Protein AF-A0A3M6JV44-F1 (afdb_monomer)

Sequence (351 aa):
ECLGTASCITGTVTSVIDGDALEVDGQVVRFALVDTPKMKYDGGQALSFLEQICPVGSPVLIDQDDDQLEDAYGRVLGLIYCNDLNLNKELLDSGVGDLYSAFCDQSEFSTQPWAQKHGCDTSENETSVVNDIGYSMSSDELEQQMTLDPNLVVIDMRDSTSYMNGHITSSSVDVMEGTTLEKRIKTMFGKIPDVAESMHVVLVGDSQSNALDSAQIMNDAGITTSYLTGGIDSWDDELSTKMTPTIIDSEALYQQLQNQDDIYLLDVREPSELEVTMISGSTNIPLSDIFVEGNLSEIPTDKPVVIICASGNRATIATYELAQHDIDFQVLDGGIKAWDKYLEENNFPKY

Foldseek 3Di:
DADDDDDWDKFFFQDDDWLFWTQGPNAIEGEPQKDADGPVPQRVVSRVVCCVQRNGGWIKIWRFFPQDQADPVRGTYTFIATPNDGSRLVCPVVVRIAGNQVCLVRGPCLPPPSNVVRPSDDDDDDDDPPPPVPFEDELVRVVVCLVVPPQEFEEEQEDQVVQQAFADALHAYDNCDDPLVVVLLCCCCVQPVVSQLRHEYEYAYCAQVSCVVSQVVSVVSNGNHHYYHGGPVRNPDGTDHHPDGQADELVRVVVCVVVVPPEAEEEQDDPVVVVVADQPRYDYDHLNRLPPPPSCVPPDQPHEYEYAYQAQSSSSVSRRSCSSVNRHYYYYHGGVVSNVVVCVVVVHDRD

Nearest PDB structures (foldseek):
  6mxv-assembly1_A  TM=4.326E-01  e=1.978E-13  Francisella tularensis subsp. tularensis SCHU S4
  3dmu-assembly1_A  TM=8.399E-01  e=1.978E-07  Staphylococcus aureus
  1yt8-assembly1_A  TM=4.204E-01  e=2.190E-11  Pseudomonas aeruginosa
  3tp9-assembly1_B  TM=4.665E-01  e=4.561E-11  Alicyclobacillus acidocaldarius subsp. acidocaldarius DSM 446
  2jts-assembly1_A  TM=8.209E-01  e=7.141E-04  unclassified

Secondary structure (DSSP, 8-state):
---SSS-EEEEEEEEE-SSSEEEETTEEEEETTEE---TTTTTHHHHHHHHHHS-TT-EEEEEE-SS--B-TTSPEEEEEEETTEEHHHHHHHTTSSEE-GGGTTT-GGGGSHHHHHTT-----SS-------S-EE-HHHHHHHHHH-TTEEEEE-S-HHHHHHSB-TT-EE----HHHHHHHHHHHHHH-HHHHHH-EEEEE-SSTHHHHHHHHHHHHTT-EEEEETT-GGG--SPPB--SS-SEE-HHHHHHHHHHT---EEEE-S-HHHHTT---TTPEE--HHHHTSTTGGGGS-SSS-EEEE-SSSHHHHHHHHHHHHTT--EEEETTHHHHHHHHHHHTT----

Radius of gyration: 24.15 Å; Cα contacts (8 Å, |Δi|>4): 668; chains: 1; bounding box: 63×45×66 Å

Structure (mmCIF, N/CA/C/O backbone):
data_AF-A0A3M6JV44-F1
#
_entry.id   AF-A0A3M6JV44-F1
#
loop_
_atom_site.group_PDB
_atom_site.id
_atom_site.type_symbol
_atom_site.label_atom_id
_atom_site.label_alt_id
_atom_site.label_comp_id
_atom_site.label_asym_id
_atom_site.label_entity_id
_atom_site.label_seq_id
_atom_site.pdbx_PDB_ins_code
_atom_site.Cartn_x
_atom_site.Cartn_y
_atom_site.Cartn_z
_atom_site.occupancy
_atom_site.B_iso_or_equiv
_atom_site.auth_seq_id
_atom_site.auth_comp_id
_atom_site.auth_asym_id
_atom_site.auth_atom_id
_atom_site.pdbx_PDB_model_num
ATOM 1 N N . GLU A 1 1 ? 32.435 -11.539 -28.655 1.00 71.38 1 GLU A N 1
ATOM 2 C CA . GLU A 1 1 ? 33.207 -10.300 -28.874 1.00 71.38 1 GLU A CA 1
ATOM 3 C C . GLU A 1 1 ? 32.542 -9.236 -28.027 1.00 71.38 1 GLU A C 1
ATOM 5 O O . GLU A 1 1 ? 31.318 -9.261 -27.966 1.00 71.38 1 GLU A O 1
ATOM 10 N N . CYS A 1 2 ? 33.328 -8.423 -27.328 1.00 87.06 2 CYS A N 1
ATOM 11 C CA . CYS A 1 2 ? 32.813 -7.296 -26.555 1.00 87.06 2 CYS A CA 1
ATOM 12 C C . CYS A 1 2 ? 32.405 -6.164 -27.499 1.00 87.06 2 CYS A C 1
ATOM 14 O O . CYS A 1 2 ? 32.983 -6.032 -28.587 1.00 87.06 2 CYS A O 1
ATOM 16 N N . LEU A 1 3 ? 31.387 -5.414 -27.109 1.00 84.69 3 LEU A N 1
ATOM 17 C CA . LEU A 1 3 ? 30.948 -4.208 -27.786 1.00 84.69 3 LEU A CA 1
ATOM 18 C C . LEU A 1 3 ? 31.828 -3.030 -27.348 1.00 84.69 3 LEU A C 1
ATOM 20 O O . LEU A 1 3 ? 32.686 -3.166 -26.482 1.00 84.69 3 LEU A O 1
ATOM 24 N N . GLY A 1 4 ? 31.685 -1.903 -28.038 1.00 85.62 4 GLY A N 1
ATOM 25 C CA . GLY A 1 4 ? 32.287 -0.669 -27.552 1.00 85.62 4 GLY A CA 1
ATOM 26 C C . GLY A 1 4 ? 33.819 -0.599 -27.564 1.00 85.62 4 GLY A C 1
ATOM 27 O O . GLY A 1 4 ? 34.515 -1.182 -28.408 1.00 85.62 4 GLY A O 1
ATOM 28 N N . THR A 1 5 ? 34.341 0.232 -26.666 1.00 85.06 5 THR A N 1
ATOM 29 C CA . THR A 1 5 ? 35.754 0.625 -26.557 1.00 85.06 5 THR A CA 1
ATOM 30 C C . THR A 1 5 ? 36.357 0.408 -25.168 1.00 85.06 5 THR A C 1
ATOM 32 O O . THR A 1 5 ? 37.585 0.487 -25.027 1.00 85.06 5 THR A O 1
ATOM 35 N N . ALA A 1 6 ? 35.529 0.128 -24.165 1.00 90.06 6 ALA A N 1
ATOM 36 C CA . ALA A 1 6 ? 35.902 -0.220 -22.810 1.00 90.06 6 ALA A CA 1
ATOM 37 C C . ALA A 1 6 ? 36.483 -1.636 -22.732 1.00 90.06 6 ALA A C 1
ATOM 39 O O . ALA A 1 6 ? 36.790 -2.305 -23.727 1.00 90.06 6 ALA A O 1
ATOM 40 N N . SER A 1 7 ? 36.791 -2.057 -21.506 1.00 90.06 7 SER A N 1
ATOM 41 C CA . SER A 1 7 ? 37.589 -3.254 -21.288 1.00 90.06 7 SER A CA 1
ATOM 42 C C . SER A 1 7 ? 36.785 -4.519 -21.561 1.00 90.06 7 SER A C 1
ATOM 44 O O . SER A 1 7 ? 35.775 -4.790 -20.924 1.00 90.06 7 SER A O 1
ATOM 46 N N . CYS A 1 8 ? 37.333 -5.369 -22.422 1.00 92.50 8 CYS A N 1
ATOM 47 C CA . CYS A 1 8 ? 36.882 -6.741 -22.591 1.00 92.50 8 CYS A CA 1
ATOM 48 C C . CYS A 1 8 ? 37.694 -7.647 -21.653 1.00 92.50 8 CYS A C 1
ATOM 50 O O . CYS A 1 8 ? 38.861 -7.950 -21.925 1.00 92.50 8 CYS A O 1
ATOM 52 N N . ILE A 1 9 ? 37.114 -8.024 -20.515 1.00 93.31 9 ILE A N 1
ATOM 53 C CA . ILE A 1 9 ? 37.812 -8.716 -19.426 1.00 93.31 9 ILE A CA 1
ATOM 54 C C . ILE A 1 9 ? 37.489 -10.208 -19.489 1.00 93.31 9 ILE A C 1
ATOM 56 O O . ILE A 1 9 ? 36.334 -10.611 -19.558 1.00 93.31 9 ILE A O 1
ATOM 60 N N . THR A 1 10 ? 38.510 -11.057 -19.433 1.00 94.00 10 THR A N 1
ATOM 61 C CA . THR A 1 10 ? 38.337 -12.509 -19.279 1.00 94.00 10 THR A CA 1
ATOM 62 C C . THR A 1 10 ? 38.866 -12.944 -17.929 1.00 94.00 10 THR A C 1
ATOM 64 O O . THR A 1 10 ? 39.962 -12.521 -17.561 1.00 94.00 10 THR A O 1
ATOM 67 N N . GLY A 1 11 ? 38.157 -13.838 -17.248 1.00 94.00 11 GLY A N 1
ATOM 68 C CA . GLY A 1 11 ? 38.608 -14.363 -15.964 1.00 94.00 11 GLY A CA 1
ATOM 69 C C . GLY A 1 11 ? 37.841 -15.597 -15.520 1.00 94.00 11 GLY A C 1
ATOM 70 O O . GLY A 1 11 ? 37.105 -16.204 -16.303 1.00 94.00 11 GLY A O 1
ATOM 71 N N . THR A 1 12 ? 38.033 -15.982 -14.261 1.00 95.25 12 THR A N 1
ATOM 72 C CA . THR A 1 12 ? 37.335 -17.116 -13.647 1.00 95.25 12 THR A CA 1
ATOM 73 C C . THR A 1 12 ? 36.474 -16.642 -12.484 1.00 95.25 12 THR A C 1
ATOM 75 O O . THR A 1 12 ? 36.942 -15.869 -11.650 1.00 95.25 12 THR A O 1
ATOM 78 N N . VAL A 1 13 ? 35.236 -17.136 -12.390 1.00 95.56 13 VAL A N 1
ATOM 79 C CA . VAL A 1 13 ? 34.366 -16.851 -11.237 1.00 95.56 13 VAL A CA 1
ATOM 80 C C . VAL A 1 13 ? 35.005 -17.403 -9.964 1.00 95.56 13 VAL A C 1
ATOM 82 O O . VAL A 1 13 ? 35.207 -18.615 -9.848 1.00 95.56 13 VAL A O 1
ATOM 85 N N . THR A 1 14 ? 35.307 -16.530 -9.004 1.00 93.56 14 THR A N 1
ATOM 86 C CA . THR A 1 14 ? 35.849 -16.890 -7.684 1.00 93.56 14 THR A CA 1
ATOM 87 C C . THR A 1 14 ? 34.766 -16.936 -6.610 1.00 93.56 14 THR A C 1
ATOM 89 O O . THR A 1 14 ? 34.868 -17.752 -5.693 1.00 93.56 14 THR A O 1
ATOM 92 N N . SER A 1 15 ? 33.711 -16.129 -6.745 1.00 90.56 15 SER A N 1
ATOM 93 C CA . SER A 1 15 ? 32.532 -16.139 -5.871 1.00 90.56 15 SER A CA 1
ATOM 94 C C . SER A 1 15 ? 31.315 -15.545 -6.583 1.00 90.56 15 SER A C 1
ATOM 96 O O . SER A 1 15 ? 31.459 -14.655 -7.416 1.00 90.56 15 SER A O 1
ATOM 98 N N . VAL A 1 16 ? 30.113 -15.987 -6.217 1.00 85.50 16 VAL A N 1
ATOM 99 C CA . VAL A 1 16 ? 28.859 -15.259 -6.483 1.00 85.50 16 VAL A CA 1
ATOM 100 C C . VAL A 1 16 ? 28.559 -14.470 -5.205 1.00 85.50 16 VAL A C 1
ATOM 102 O O . VAL A 1 16 ? 28.570 -15.062 -4.125 1.00 85.50 16 VAL A O 1
ATOM 105 N N . ILE A 1 17 ? 28.439 -13.142 -5.276 1.00 78.12 17 ILE A N 1
ATOM 106 C CA . ILE A 1 17 ? 28.378 -12.289 -4.071 1.00 78.12 17 ILE A CA 1
ATOM 107 C C . ILE A 1 17 ? 26.924 -12.116 -3.623 1.00 78.12 17 ILE A C 1
ATOM 109 O O . ILE A 1 17 ? 26.580 -12.383 -2.470 1.00 78.12 17 ILE A O 1
ATOM 113 N N . ASP A 1 18 ? 26.081 -11.698 -4.558 1.00 74.12 18 ASP A N 1
ATOM 114 C CA . ASP A 1 18 ? 24.636 -11.521 -4.454 1.00 74.12 18 ASP A CA 1
ATOM 115 C C . ASP A 1 18 ? 23.996 -11.861 -5.816 1.00 74.12 18 ASP A C 1
ATOM 117 O O . ASP A 1 18 ? 24.646 -12.448 -6.685 1.00 74.12 18 ASP A O 1
ATOM 121 N N . GLY A 1 19 ? 22.698 -11.599 -5.985 1.00 77.31 19 GLY A N 1
ATOM 122 C CA . GLY A 1 19 ? 22.006 -11.896 -7.239 1.00 77.31 19 GLY A CA 1
ATOM 123 C C . GLY A 1 19 ? 22.403 -10.977 -8.400 1.00 77.31 19 GLY A C 1
ATOM 124 O O . GLY A 1 19 ? 22.145 -11.332 -9.547 1.00 77.31 19 GLY A O 1
ATOM 125 N N . ASP A 1 20 ? 23.050 -9.838 -8.123 1.00 82.44 20 ASP A N 1
ATOM 126 C CA . ASP A 1 20 ? 23.420 -8.818 -9.106 1.00 82.44 20 ASP A CA 1
ATOM 127 C C . ASP A 1 20 ? 24.945 -8.551 -9.212 1.00 82.44 20 ASP A C 1
ATOM 129 O O . ASP A 1 20 ? 25.363 -7.657 -9.958 1.00 82.44 20 ASP A O 1
ATOM 133 N N . ALA A 1 21 ? 25.806 -9.344 -8.558 1.00 90.19 21 ALA A N 1
ATOM 134 C CA . ALA A 1 21 ? 27.262 -9.243 -8.697 1.00 90.19 21 ALA A CA 1
ATOM 135 C C . ALA A 1 21 ? 28.036 -10.572 -8.563 1.00 90.19 21 ALA A C 1
ATOM 137 O O . ALA A 1 21 ? 27.734 -11.459 -7.758 1.00 90.19 21 ALA A O 1
ATOM 138 N N . LEU A 1 22 ? 29.137 -10.655 -9.316 1.00 92.44 22 LEU A N 1
ATOM 139 C CA . LEU A 1 22 ? 30.117 -11.741 -9.296 1.00 92.44 22 LEU A CA 1
ATOM 140 C C . LEU A 1 22 ? 31.496 -11.238 -8.866 1.00 92.44 22 LEU A C 1
ATOM 142 O O . LEU A 1 22 ? 31.877 -10.098 -9.120 1.00 92.44 22 LEU A O 1
ATOM 146 N N . GLU A 1 23 ? 32.284 -12.124 -8.269 1.00 94.00 23 GLU A N 1
ATOM 147 C CA . GLU A 1 23 ? 33.723 -11.944 -8.117 1.00 94.00 23 GLU A CA 1
ATOM 148 C C . GLU A 1 23 ? 34.454 -12.744 -9.201 1.00 94.00 23 GLU A C 1
ATOM 150 O O . GLU A 1 23 ? 34.224 -13.946 -9.363 1.00 94.00 23 GLU A O 1
ATOM 155 N N . VAL A 1 24 ? 35.336 -12.075 -9.943 1.00 94.62 24 VAL A N 1
ATOM 156 C CA . VAL A 1 24 ? 36.098 -12.640 -11.060 1.00 94.62 24 VAL A CA 1
ATOM 157 C C . VAL A 1 24 ? 37.571 -12.304 -10.866 1.00 94.62 24 VAL A C 1
ATOM 159 O O . VAL A 1 24 ? 37.946 -11.135 -10.826 1.00 94.62 24 VAL A O 1
ATOM 162 N N . ASP A 1 25 ? 38.406 -13.329 -10.687 1.00 92.88 25 ASP A N 1
ATOM 163 C CA . ASP A 1 25 ? 39.840 -13.202 -10.372 1.00 92.88 25 ASP A CA 1
ATOM 164 C C . ASP A 1 25 ? 40.157 -12.205 -9.225 1.00 92.88 25 ASP A C 1
ATOM 166 O O . ASP A 1 25 ? 41.216 -11.573 -9.195 1.00 92.88 25 ASP A O 1
ATOM 170 N N . GLY A 1 26 ? 39.248 -12.077 -8.248 1.00 87.88 26 GLY A N 1
ATOM 171 C CA . GLY A 1 26 ? 39.379 -11.166 -7.103 1.00 87.88 26 GLY A CA 1
ATOM 172 C C . GLY A 1 26 ? 38.857 -9.740 -7.328 1.00 87.88 26 GLY A C 1
ATOM 173 O O . GLY A 1 26 ? 38.991 -8.905 -6.433 1.00 87.88 26 GLY A O 1
ATOM 174 N N . GLN A 1 27 ? 38.272 -9.444 -8.493 1.00 91.62 27 GLN A N 1
ATOM 175 C CA . GLN A 1 27 ? 37.591 -8.184 -8.791 1.00 91.62 27 GLN A CA 1
ATOM 176 C C . GLN A 1 27 ? 36.073 -8.370 -8.744 1.00 91.62 27 GLN A C 1
ATOM 178 O O . GLN A 1 27 ? 35.543 -9.332 -9.292 1.00 91.62 27 GLN A O 1
ATOM 183 N N . VAL A 1 28 ? 35.368 -7.433 -8.109 1.00 93.25 28 VAL A N 1
ATOM 184 C CA . VAL A 1 28 ? 33.902 -7.437 -8.077 1.00 93.25 28 VAL A CA 1
ATOM 185 C C . VAL A 1 28 ? 33.353 -6.784 -9.341 1.00 93.25 28 VAL A C 1
ATOM 187 O O . VAL A 1 28 ? 33.720 -5.653 -9.669 1.00 93.25 28 VAL A O 1
ATOM 190 N N . VAL A 1 29 ? 32.450 -7.495 -10.007 1.00 94.19 29 VAL A N 1
ATOM 191 C CA . VAL A 1 29 ? 31.772 -7.081 -11.232 1.00 94.19 29 VAL A CA 1
ATOM 192 C C . VAL A 1 29 ? 30.271 -7.156 -10.997 1.00 94.19 29 VAL A C 1
ATOM 194 O O . VAL A 1 29 ? 29.749 -8.206 -10.628 1.00 94.19 29 VAL A O 1
ATOM 197 N N . ARG A 1 30 ? 29.582 -6.039 -11.197 1.00 94.00 30 ARG A N 1
ATOM 198 C CA . ARG A 1 30 ? 28.129 -5.927 -11.099 1.00 94.00 30 ARG A CA 1
ATOM 199 C C . ARG A 1 30 ? 27.513 -6.036 -12.494 1.00 94.00 30 ARG A C 1
ATOM 201 O O . ARG A 1 30 ? 28.072 -5.510 -13.460 1.00 94.00 30 ARG A O 1
ATOM 208 N N . PHE A 1 31 ? 26.374 -6.713 -12.610 1.00 94.19 31 PHE A N 1
ATOM 209 C CA . PHE A 1 31 ? 25.667 -6.805 -13.886 1.00 94.19 31 PHE A CA 1
ATOM 210 C C . PHE A 1 31 ? 25.122 -5.427 -14.281 1.00 94.19 31 PHE A C 1
ATOM 212 O O . PHE A 1 31 ? 24.394 -4.788 -13.523 1.00 94.19 31 PHE A O 1
ATOM 219 N N . ALA A 1 32 ? 25.465 -4.960 -15.480 1.00 93.19 32 ALA A N 1
ATOM 220 C CA . ALA A 1 32 ? 24.849 -3.768 -16.049 1.00 93.19 32 ALA A CA 1
ATOM 221 C C . ALA A 1 32 ? 23.350 -4.007 -16.304 1.00 93.19 32 ALA A C 1
ATOM 223 O O . ALA A 1 32 ? 22.966 -5.076 -16.792 1.00 93.19 32 ALA A O 1
ATOM 224 N N . LEU A 1 33 ? 22.524 -3.002 -15.993 1.00 91.12 33 LEU A N 1
ATOM 225 C CA . LEU A 1 33 ? 21.065 -2.994 -16.184 1.00 91.12 33 LEU A CA 1
ATOM 226 C C . LEU A 1 33 ? 20.280 -4.088 -15.443 1.00 91.12 33 LEU A C 1
ATOM 228 O O . LEU A 1 33 ? 19.111 -4.286 -15.748 1.00 91.12 33 LEU A O 1
ATOM 232 N N . VAL A 1 34 ? 20.869 -4.795 -14.479 1.00 89.56 34 VAL A N 1
ATOM 233 C CA . VAL A 1 34 ? 20.157 -5.823 -13.706 1.00 89.56 34 VAL A CA 1
ATOM 234 C C . VAL A 1 34 ? 20.242 -5.489 -12.228 1.00 89.56 34 VAL A C 1
ATOM 236 O O . VAL A 1 34 ? 21.325 -5.215 -11.713 1.00 89.56 34 VAL A O 1
ATOM 239 N N . ASP A 1 35 ? 19.100 -5.528 -11.555 1.00 85.44 35 ASP A N 1
ATOM 240 C CA . ASP A 1 35 ? 19.004 -5.486 -10.101 1.00 85.44 35 ASP A CA 1
ATOM 241 C C . ASP A 1 35 ? 18.366 -6.785 -9.603 1.00 85.44 35 ASP A C 1
ATOM 243 O O . ASP A 1 35 ? 17.627 -7.453 -10.327 1.00 85.44 35 ASP A O 1
ATOM 247 N N . THR A 1 36 ? 18.675 -7.185 -8.372 1.00 77.25 36 THR A N 1
ATOM 248 C CA . THR A 1 36 ? 18.043 -8.364 -7.767 1.00 77.25 36 THR A CA 1
ATOM 249 C C . THR A 1 36 ? 17.636 -8.091 -6.324 1.00 77.25 36 THR A C 1
ATOM 251 O O . THR A 1 36 ? 18.323 -7.345 -5.615 1.00 77.25 36 THR A O 1
ATOM 254 N N . PRO A 1 37 ? 16.551 -8.717 -5.830 1.00 62.81 37 PRO A N 1
ATOM 255 C CA . PRO A 1 37 ? 16.143 -8.577 -4.440 1.00 62.81 37 PRO A CA 1
ATOM 256 C C . PRO A 1 37 ? 17.280 -8.939 -3.477 1.00 62.81 37 PRO A C 1
ATOM 258 O O . PRO A 1 37 ? 17.931 -9.977 -3.601 1.00 62.81 37 PRO A O 1
ATOM 261 N N . LYS A 1 38 ? 17.519 -8.110 -2.455 1.00 57.25 38 LYS A N 1
ATOM 262 C CA . LYS A 1 38 ? 18.580 -8.385 -1.471 1.00 57.25 38 LYS A CA 1
ATOM 263 C C . LYS A 1 38 ? 18.270 -9.651 -0.662 1.00 57.25 38 LYS A C 1
ATOM 265 O O . LYS A 1 38 ? 17.131 -9.902 -0.277 1.00 57.25 38 LYS A O 1
ATOM 270 N N . MET A 1 39 ? 19.318 -10.397 -0.294 1.00 48.56 39 MET A N 1
ATOM 271 C CA . MET A 1 39 ? 19.321 -11.682 0.451 1.00 48.56 39 MET A CA 1
ATOM 272 C C . MET A 1 39 ? 18.326 -11.834 1.621 1.00 48.56 39 MET A C 1
ATOM 274 O O . MET A 1 39 ? 18.005 -12.953 2.014 1.00 48.56 39 MET A O 1
ATOM 278 N N . LYS A 1 40 ? 17.857 -10.737 2.222 1.00 41.56 40 LYS A N 1
ATOM 279 C CA . LYS A 1 40 ? 16.948 -10.756 3.375 1.00 41.56 40 LYS A CA 1
ATOM 280 C C . LYS A 1 40 ? 15.474 -10.990 2.991 1.00 41.56 40 LYS A C 1
ATOM 282 O O . LYS A 1 40 ? 14.688 -11.293 3.886 1.00 41.56 40 LYS A O 1
ATOM 287 N N . TYR A 1 41 ? 15.130 -10.887 1.701 1.00 43.00 41 TYR A N 1
ATOM 288 C CA . TYR A 1 41 ? 13.763 -10.963 1.169 1.00 43.00 41 TYR A CA 1
ATOM 289 C C . TYR A 1 41 ? 13.727 -11.611 -0.237 1.00 43.00 41 TYR A C 1
ATOM 291 O O . TYR A 1 41 ? 13.321 -10.963 -1.184 1.00 43.00 41 TYR A O 1
ATOM 299 N N . ASP A 1 42 ? 14.176 -12.867 -0.373 1.00 50.94 42 ASP A N 1
ATOM 300 C CA . ASP A 1 42 ? 14.204 -13.681 -1.621 1.00 50.94 42 ASP A CA 1
ATOM 301 C C . ASP A 1 42 ? 15.454 -13.624 -2.529 1.00 50.94 42 ASP A C 1
ATOM 303 O O . ASP A 1 42 ? 15.562 -14.429 -3.456 1.00 50.94 42 ASP A O 1
ATOM 307 N N . GLY A 1 43 ? 16.496 -12.851 -2.192 1.00 50.81 43 GLY A N 1
ATOM 308 C CA . GLY A 1 43 ? 17.768 -12.832 -2.953 1.00 50.81 43 GLY A CA 1
ATOM 309 C C . GLY A 1 43 ? 18.534 -14.163 -3.066 1.00 50.81 43 GLY A C 1
ATOM 310 O O . GLY A 1 43 ? 19.478 -14.286 -3.844 1.00 50.81 43 GLY A O 1
ATOM 311 N N . GLY A 1 44 ? 18.124 -15.196 -2.324 1.00 61.41 44 GLY A N 1
ATOM 312 C CA . GLY A 1 44 ? 18.672 -16.546 -2.464 1.00 61.41 44 GLY A CA 1
ATOM 313 C C . GLY A 1 44 ? 18.321 -17.226 -3.795 1.00 61.41 44 GLY A C 1
ATOM 314 O O . GLY A 1 44 ? 19.037 -18.142 -4.199 1.00 61.41 44 GLY A O 1
ATOM 315 N N . GLN A 1 45 ? 17.254 -16.799 -4.485 1.00 75.94 45 GLN A N 1
ATOM 316 C CA . GLN A 1 45 ? 16.840 -17.405 -5.758 1.00 75.94 45 GLN A CA 1
ATOM 317 C C . GLN A 1 45 ? 17.782 -17.021 -6.904 1.00 75.94 45 GLN A C 1
ATOM 319 O O . GLN A 1 45 ? 18.268 -17.912 -7.598 1.00 75.94 45 GLN A O 1
ATOM 324 N N . ALA A 1 46 ? 18.117 -15.734 -7.038 1.00 80.94 46 ALA A N 1
ATOM 325 C CA . ALA A 1 46 ? 19.089 -15.249 -8.019 1.00 80.94 46 ALA A CA 1
ATOM 326 C C . ALA A 1 46 ? 20.488 -15.834 -7.778 1.00 80.94 46 ALA A C 1
ATOM 328 O O . ALA A 1 46 ? 21.123 -16.325 -8.710 1.00 80.94 46 ALA A O 1
ATOM 329 N N . LEU A 1 47 ? 20.923 -15.885 -6.512 1.00 84.06 47 LEU A N 1
ATOM 330 C CA . LEU A 1 47 ? 22.175 -16.539 -6.125 1.00 84.06 47 LEU A CA 1
ATOM 331 C C . LEU A 1 47 ? 22.195 -18.011 -6.568 1.00 84.06 47 LEU A C 1
ATOM 333 O O . LEU A 1 47 ? 23.112 -18.437 -7.265 1.00 84.06 47 LEU A O 1
ATOM 337 N N . SER A 1 48 ? 21.160 -18.778 -6.205 1.00 84.31 48 SER A N 1
ATOM 338 C CA . SER A 1 48 ? 21.062 -20.204 -6.555 1.00 84.31 48 SER A CA 1
ATOM 339 C C . SER A 1 48 ? 21.006 -20.418 -8.069 1.00 84.31 48 SER A C 1
ATOM 341 O O . SER A 1 48 ? 21.572 -21.380 -8.587 1.00 84.31 48 SER A O 1
ATOM 343 N N . PHE A 1 49 ? 20.328 -19.520 -8.788 1.00 88.56 49 PHE A N 1
ATOM 344 C CA . PHE A 1 49 ? 20.239 -19.546 -10.242 1.00 88.56 49 PHE A CA 1
ATOM 345 C C . PHE A 1 49 ? 21.614 -19.332 -10.886 1.00 88.56 49 PHE A C 1
ATOM 347 O O . PHE A 1 49 ? 22.033 -20.151 -11.706 1.00 88.56 49 PHE A O 1
ATOM 354 N N . LEU A 1 50 ? 22.354 -18.305 -10.455 1.00 90.81 50 LEU A N 1
ATOM 355 C CA . LEU A 1 50 ? 23.710 -18.022 -10.930 1.00 90.81 50 LEU A CA 1
ATOM 356 C C . LEU A 1 50 ? 24.687 -19.151 -10.598 1.00 90.81 50 LEU A C 1
ATOM 358 O O . LEU A 1 50 ? 25.435 -19.574 -11.477 1.00 90.81 50 LEU A O 1
ATOM 362 N N . GLU A 1 51 ? 24.643 -19.706 -9.384 1.00 90.56 51 GLU A N 1
ATOM 363 C CA . GLU A 1 51 ? 25.471 -20.859 -9.004 1.00 90.56 51 GLU A CA 1
ATOM 364 C C . GLU A 1 51 ? 25.194 -22.093 -9.876 1.00 90.56 51 GLU A C 1
ATOM 366 O O . GLU A 1 51 ? 26.095 -22.900 -10.116 1.00 90.56 51 GLU A O 1
ATOM 371 N N . GLN A 1 52 ? 23.966 -22.244 -10.378 1.00 90.69 52 GLN A N 1
ATOM 372 C CA . GLN A 1 52 ? 23.593 -23.351 -11.252 1.00 90.69 52 GLN A CA 1
ATOM 373 C C . GLN A 1 52 ? 24.098 -23.164 -12.691 1.00 90.69 52 GLN A C 1
ATOM 375 O O . GLN A 1 52 ? 24.569 -24.132 -13.294 1.00 90.69 52 GLN A O 1
ATOM 380 N N . ILE A 1 53 ? 23.980 -21.960 -13.261 1.00 91.88 53 ILE A N 1
ATOM 381 C CA . ILE A 1 53 ? 24.302 -21.709 -14.680 1.00 91.88 53 ILE A CA 1
ATOM 382 C C . ILE A 1 53 ? 25.745 -21.232 -14.906 1.00 91.88 53 ILE A C 1
ATOM 384 O O . ILE A 1 53 ? 26.304 -21.438 -15.985 1.00 91.88 53 ILE A O 1
ATOM 388 N N . CYS A 1 54 ? 26.364 -20.645 -13.882 1.00 93.94 54 CYS A N 1
ATOM 389 C CA . CYS A 1 54 ? 27.739 -20.160 -13.881 1.00 93.94 54 CYS A CA 1
ATOM 390 C C . CYS A 1 54 ? 28.432 -20.435 -12.528 1.00 93.94 54 CYS A C 1
ATOM 392 O O . CYS A 1 54 ? 28.740 -19.512 -11.771 1.00 93.94 54 CYS A O 1
ATOM 394 N N . PRO A 1 55 ? 28.690 -21.712 -12.189 1.00 93.19 55 PRO A N 1
ATOM 395 C CA . PRO A 1 55 ? 29.307 -22.078 -10.917 1.00 93.19 55 PRO A CA 1
ATOM 396 C C . PRO A 1 55 ? 30.731 -21.524 -10.771 1.00 93.19 55 PRO A C 1
ATOM 398 O O . PRO A 1 55 ? 31.434 -21.301 -11.761 1.00 93.19 55 PRO A O 1
ATOM 401 N N . VAL A 1 56 ? 31.198 -21.402 -9.524 1.00 93.62 56 VAL A N 1
ATOM 402 C CA . VAL A 1 56 ? 32.593 -21.055 -9.194 1.00 93.62 56 VAL A CA 1
ATOM 403 C C . VAL A 1 56 ? 33.573 -21.935 -9.977 1.00 93.62 56 VAL A C 1
ATOM 405 O O . VAL A 1 56 ? 33.430 -23.158 -10.039 1.00 93.62 56 VAL A O 1
ATOM 408 N N . GLY A 1 57 ? 34.585 -21.305 -10.571 1.00 93.19 57 GLY A N 1
ATOM 409 C CA . GLY A 1 57 ? 35.532 -21.946 -11.482 1.00 93.19 57 GLY A CA 1
ATOM 410 C C . GLY A 1 57 ? 35.142 -21.868 -12.961 1.00 93.19 57 GLY A C 1
ATOM 411 O O . GLY A 1 57 ? 35.934 -22.293 -13.804 1.00 93.19 57 GLY A O 1
ATOM 412 N N . SER A 1 58 ? 33.963 -21.334 -13.297 1.00 95.06 58 SER A N 1
ATOM 413 C CA . SER A 1 58 ? 33.561 -21.134 -14.693 1.00 95.06 58 SER A CA 1
ATOM 414 C C . SER A 1 58 ? 34.343 -19.986 -15.340 1.00 95.06 58 SER A C 1
ATOM 416 O O . SER A 1 58 ? 34.569 -18.960 -14.689 1.00 95.06 58 SER A O 1
ATOM 418 N N . PRO A 1 59 ? 34.749 -20.129 -16.615 1.00 94.94 59 PRO A N 1
ATOM 419 C CA . PRO A 1 59 ? 35.328 -19.029 -17.368 1.00 94.94 59 PRO A CA 1
ATOM 420 C C . PRO A 1 59 ? 34.239 -18.023 -17.738 1.00 94.94 59 PRO A C 1
ATOM 422 O O . PRO A 1 59 ? 33.149 -18.408 -18.172 1.00 94.94 59 PRO A O 1
ATOM 425 N N . VAL A 1 60 ? 34.563 -16.740 -17.616 1.00 96.31 60 VAL A N 1
ATOM 426 C CA . VAL A 1 60 ? 33.674 -15.645 -18.000 1.00 96.31 60 VAL A CA 1
ATOM 427 C C . VAL A 1 60 ? 34.359 -14.660 -18.931 1.00 96.31 60 VAL A C 1
ATOM 429 O O . VAL A 1 60 ? 35.579 -14.476 -18.898 1.00 96.31 60 VAL A O 1
ATOM 432 N N . LEU A 1 61 ? 33.538 -14.027 -19.757 1.00 95.56 61 LEU A N 1
ATOM 433 C CA . LEU A 1 61 ? 33.878 -12.866 -20.561 1.00 95.56 61 LEU A CA 1
ATOM 434 C C . LEU A 1 61 ? 32.976 -11.720 -20.106 1.00 95.56 61 LEU A C 1
ATOM 436 O O . LEU A 1 61 ? 31.758 -11.849 -20.150 1.00 95.56 61 LEU A O 1
ATOM 440 N N . ILE A 1 62 ? 33.571 -10.620 -19.673 1.00 96.25 62 ILE A N 1
ATOM 441 C CA . ILE A 1 62 ? 32.875 -9.412 -19.245 1.00 96.25 62 ILE A CA 1
ATOM 442 C C . ILE A 1 62 ? 33.133 -8.343 -20.295 1.00 96.25 62 ILE A C 1
ATOM 444 O O . ILE A 1 62 ? 34.282 -8.021 -20.603 1.00 96.25 62 ILE A O 1
ATOM 448 N N . ASP A 1 63 ? 32.047 -7.814 -20.820 1.00 95.69 63 ASP A N 1
ATOM 449 C CA . ASP A 1 63 ? 32.014 -6.632 -21.659 1.00 95.69 63 ASP A CA 1
ATOM 450 C C . ASP A 1 63 ? 31.695 -5.444 -20.744 1.00 95.69 63 ASP A C 1
ATOM 452 O O . ASP A 1 63 ? 30.594 -5.370 -20.195 1.00 95.69 63 ASP A O 1
ATOM 456 N N . GLN A 1 64 ? 32.699 -4.622 -20.431 1.00 96.06 64 GLN A N 1
ATOM 457 C CA . GLN A 1 64 ? 32.533 -3.476 -19.532 1.00 96.06 64 GLN A CA 1
ATOM 458 C C . GLN A 1 64 ? 31.711 -2.391 -20.225 1.00 96.06 64 GLN A C 1
ATOM 460 O O . GLN A 1 64 ? 31.971 -2.104 -21.382 1.00 96.06 64 GLN A O 1
ATOM 465 N N . ASP A 1 65 ? 30.784 -1.767 -19.499 1.00 92.12 65 ASP A N 1
ATOM 466 C CA . ASP A 1 65 ? 29.934 -0.704 -20.043 1.00 92.12 65 ASP A CA 1
ATOM 467 C C . ASP A 1 65 ? 30.754 0.549 -20.404 1.00 92.12 65 ASP A C 1
ATOM 469 O O . ASP A 1 65 ? 31.384 1.153 -19.529 1.00 92.12 65 ASP A O 1
ATOM 473 N N . ASP A 1 66 ? 30.743 0.935 -21.681 1.00 88.06 66 ASP A N 1
ATOM 474 C CA . ASP A 1 66 ? 31.443 2.105 -22.229 1.00 88.06 66 ASP A CA 1
ATOM 475 C C . ASP A 1 66 ? 31.086 3.425 -21.535 1.00 88.06 66 ASP A C 1
ATOM 477 O O . ASP A 1 66 ? 31.959 4.269 -21.295 1.00 88.06 66 ASP A O 1
ATOM 481 N N . ASP A 1 67 ? 29.808 3.602 -21.216 1.00 86.62 67 ASP A N 1
ATOM 482 C CA . ASP A 1 67 ? 29.249 4.857 -20.724 1.00 86.62 67 ASP A CA 1
ATOM 483 C C . ASP A 1 67 ? 29.098 4.849 -19.188 1.00 86.62 67 ASP A C 1
ATOM 48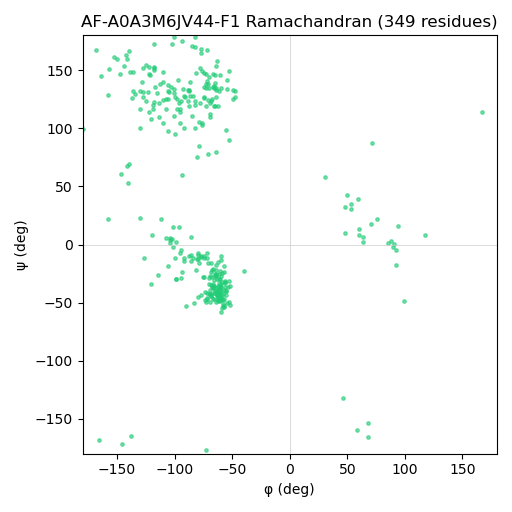5 O O . ASP A 1 67 ? 28.938 5.901 -18.560 1.00 86.62 67 ASP A O 1
ATOM 489 N N . GLN A 1 68 ? 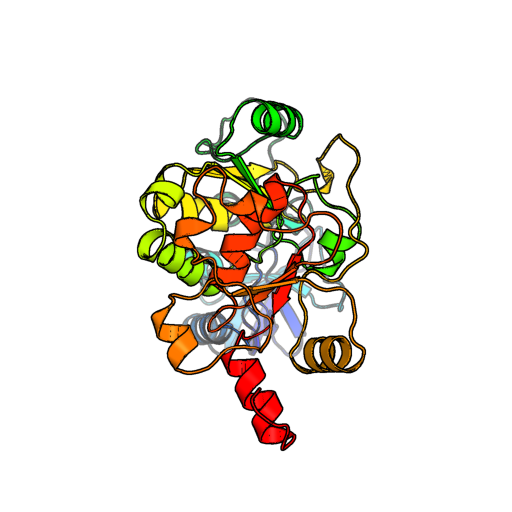29.255 3.676 -18.557 1.00 85.94 68 GLN A N 1
ATOM 490 C CA . GLN A 1 68 ? 29.227 3.474 -17.105 1.00 85.94 68 GLN A CA 1
ATOM 491 C C . GLN A 1 68 ? 30.295 2.484 -16.623 1.00 85.94 68 GLN A C 1
ATOM 493 O O . GLN A 1 68 ? 29.996 1.403 -16.131 1.00 85.94 68 GLN A O 1
ATOM 498 N N . LEU A 1 69 ? 31.568 2.874 -16.688 1.00 87.31 69 LEU A N 1
ATOM 499 C CA . LEU A 1 69 ? 32.690 1.975 -16.374 1.00 87.31 69 LEU A CA 1
ATOM 500 C C . LEU A 1 69 ? 32.630 1.334 -14.969 1.00 87.31 69 LEU A C 1
ATOM 502 O O . LEU A 1 69 ? 33.051 0.183 -14.797 1.00 87.31 69 LEU A O 1
ATOM 506 N N . GLU A 1 70 ? 32.159 2.081 -13.967 1.00 89.31 70 GLU A N 1
ATOM 507 C CA . GLU A 1 70 ? 32.079 1.662 -12.565 1.00 89.31 70 GLU A CA 1
ATOM 508 C C . GLU A 1 70 ? 30.825 2.224 -11.881 1.00 89.31 70 GLU A C 1
ATOM 510 O O . GLU A 1 70 ? 30.329 3.292 -12.244 1.00 89.31 70 GLU A O 1
ATOM 515 N N . ASP A 1 71 ? 30.343 1.539 -10.844 1.00 81.31 71 ASP A N 1
ATOM 516 C CA . ASP A 1 71 ? 29.279 2.054 -9.983 1.00 81.31 71 ASP A CA 1
ATOM 517 C C . ASP A 1 71 ? 29.797 3.015 -8.891 1.00 81.31 71 ASP A C 1
ATOM 519 O O . ASP A 1 71 ? 30.997 3.245 -8.728 1.00 81.31 71 ASP A O 1
ATOM 523 N N . ALA A 1 72 ? 28.887 3.556 -8.072 1.00 77.69 72 ALA A N 1
ATOM 524 C CA . ALA A 1 72 ? 29.226 4.486 -6.987 1.00 77.69 72 ALA A CA 1
ATOM 525 C C . ALA A 1 72 ? 30.185 3.914 -5.914 1.00 77.69 72 ALA A C 1
ATOM 527 O O . ALA A 1 72 ? 30.717 4.673 -5.100 1.00 77.69 72 ALA A O 1
ATOM 528 N N . TYR A 1 73 ? 30.405 2.596 -5.892 1.00 80.25 73 TYR A N 1
ATOM 529 C CA . TYR A 1 73 ? 31.309 1.898 -4.978 1.00 80.25 73 TYR A CA 1
ATOM 530 C C . TYR A 1 73 ? 32.626 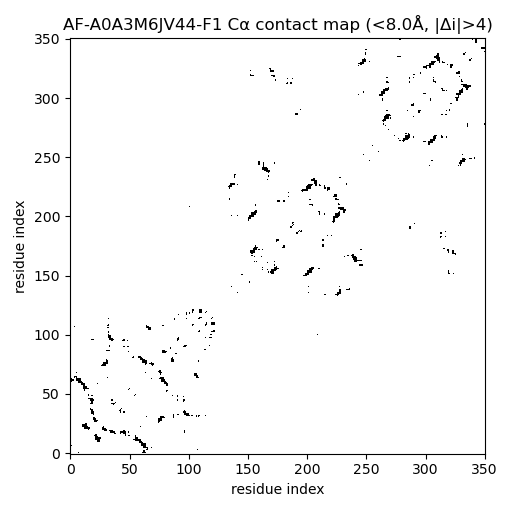1.471 -5.649 1.00 80.25 73 TYR A C 1
ATOM 532 O O . TYR A 1 73 ? 33.452 0.828 -4.997 1.00 80.25 73 TYR A O 1
ATOM 540 N N . GLY A 1 74 ? 32.841 1.837 -6.918 1.00 83.56 74 GLY A N 1
ATOM 541 C CA . GLY A 1 74 ? 34.032 1.488 -7.696 1.00 83.56 74 GLY A CA 1
ATOM 542 C C . GLY A 1 74 ? 34.039 0.039 -8.190 1.00 83.56 74 GLY A C 1
ATOM 543 O O . GLY A 1 74 ? 35.107 -0.533 -8.412 1.00 83.56 74 GLY A O 1
ATOM 544 N N . ARG A 1 75 ? 32.867 -0.603 -8.290 1.00 90.00 75 ARG A N 1
ATOM 545 C CA . ARG A 1 75 ? 32.730 -1.950 -8.866 1.00 90.00 75 ARG A CA 1
ATOM 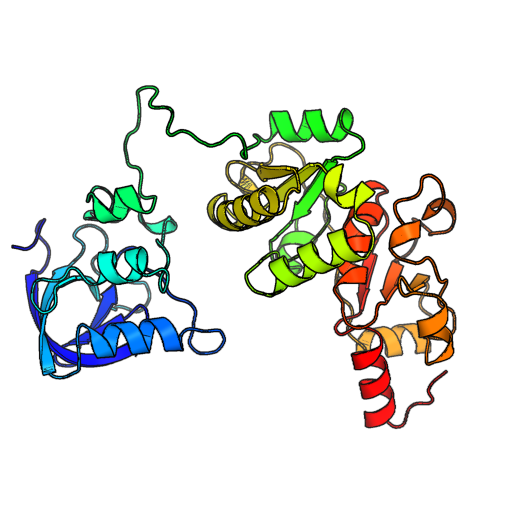546 C C . ARG A 1 75 ? 32.557 -1.828 -10.372 1.00 90.00 75 ARG A C 1
ATOM 548 O O . ARG A 1 75 ? 31.815 -0.962 -10.821 1.00 90.00 75 ARG A O 1
ATOM 555 N N . VAL A 1 76 ? 33.189 -2.716 -11.136 1.00 93.12 76 VAL A N 1
ATOM 556 C CA . VAL A 1 76 ? 33.047 -2.735 -12.601 1.00 93.12 76 VAL A CA 1
ATOM 557 C C . VAL A 1 76 ? 31.602 -3.062 -12.961 1.00 93.12 76 VAL A C 1
ATOM 559 O O . VAL A 1 76 ? 31.054 -4.019 -12.418 1.00 93.12 76 VAL A O 1
ATOM 562 N N . LEU A 1 77 ? 31.004 -2.304 -13.877 1.00 93.62 77 LEU A N 1
ATOM 563 C CA . LEU A 1 77 ? 29.695 -2.611 -14.454 1.00 93.62 77 LEU A CA 1
ATOM 564 C C . LEU A 1 77 ? 29.885 -3.246 -15.829 1.00 93.62 77 LEU A C 1
ATOM 566 O O . LEU A 1 77 ? 30.689 -2.772 -16.633 1.00 93.62 77 LEU A O 1
ATOM 570 N N . GLY A 1 78 ? 29.166 -4.333 -16.101 1.00 94.69 78 GLY A N 1
ATOM 571 C CA . GLY A 1 78 ? 29.302 -4.986 -17.395 1.00 94.69 78 GLY A CA 1
ATOM 572 C C . GLY A 1 78 ? 28.259 -6.040 -17.724 1.00 94.69 78 GLY A C 1
ATOM 573 O O . GLY A 1 78 ? 27.492 -6.516 -16.880 1.00 94.69 78 GLY A O 1
ATOM 574 N N . LEU A 1 79 ? 28.264 -6.416 -18.995 1.00 95.31 79 LEU A N 1
ATOM 575 C CA . LEU A 1 79 ? 27.536 -7.545 -19.543 1.00 95.31 79 LEU A CA 1
ATOM 576 C C . LEU A 1 79 ? 28.398 -8.804 -19.424 1.00 95.31 79 LEU A C 1
ATOM 578 O O . LEU A 1 79 ? 29.499 -8.877 -19.973 1.00 95.31 79 LEU A O 1
ATOM 582 N N . ILE A 1 80 ? 27.912 -9.805 -18.692 1.00 96.06 80 ILE A N 1
ATOM 583 C CA . ILE A 1 80 ? 28.710 -10.978 -18.329 1.00 96.06 80 ILE A CA 1
ATOM 584 C C . ILE A 1 80 ? 28.247 -12.199 -19.117 1.00 96.06 80 ILE A C 1
ATOM 586 O O . ILE A 1 80 ? 27.089 -12.612 -19.053 1.00 96.06 80 ILE A O 1
ATOM 590 N N . TYR A 1 81 ? 29.189 -12.827 -19.813 1.00 94.94 81 TYR A N 1
ATOM 591 C CA . TYR A 1 81 ? 29.002 -14.092 -20.501 1.00 94.94 81 TYR A CA 1
ATOM 592 C C . TYR A 1 81 ? 29.686 -15.229 -19.750 1.00 94.94 81 TYR A C 1
ATOM 594 O O . TYR A 1 81 ? 30.866 -15.138 -19.417 1.00 94.94 81 TYR A O 1
ATOM 602 N N . CYS A 1 82 ? 28.972 -16.332 -19.551 1.00 94.12 82 CYS A N 1
ATOM 603 C CA . CYS A 1 82 ? 29.489 -17.547 -18.933 1.00 94.12 82 CYS A CA 1
ATOM 604 C C . CYS A 1 82 ? 29.002 -18.769 -19.705 1.00 94.12 82 CYS A C 1
ATOM 606 O O . CYS A 1 82 ? 27.804 -18.915 -19.925 1.00 94.12 82 CYS A O 1
ATOM 608 N N . ASN A 1 83 ? 29.910 -19.650 -20.136 1.00 84.75 83 ASN A N 1
ATOM 609 C CA . ASN A 1 83 ? 29.568 -20.807 -20.981 1.00 84.75 83 ASN A CA 1
ATOM 610 C C . ASN A 1 83 ? 28.712 -20.431 -22.216 1.00 84.75 83 ASN A C 1
ATOM 612 O O . ASN A 1 83 ? 27.738 -21.112 -22.528 1.00 84.75 83 ASN A O 1
ATOM 616 N N . ASP A 1 84 ? 29.057 -19.324 -22.884 1.00 83.69 84 ASP A N 1
ATOM 617 C CA . ASP A 1 84 ? 28.320 -18.727 -24.014 1.00 83.69 84 ASP A CA 1
ATOM 618 C C . ASP A 1 84 ? 26.900 -18.209 -23.687 1.00 83.69 84 ASP A C 1
ATOM 620 O O . ASP A 1 84 ? 26.181 -17.765 -24.585 1.00 83.69 84 ASP A O 1
ATOM 624 N N . LEU A 1 85 ? 26.493 -18.208 -22.413 1.00 92.00 85 LEU A N 1
ATOM 625 C CA . LEU A 1 85 ? 25.239 -17.615 -21.941 1.00 92.00 85 LEU A CA 1
ATOM 626 C C . LEU A 1 85 ? 25.462 -16.173 -21.494 1.00 92.00 85 LEU A C 1
ATOM 628 O O . LEU A 1 85 ? 26.386 -15.903 -20.733 1.00 92.00 85 LEU A O 1
ATOM 632 N N . ASN A 1 86 ? 24.585 -15.265 -21.919 1.00 95.06 86 ASN A N 1
ATOM 633 C CA . ASN A 1 86 ? 24.506 -13.899 -21.404 1.00 95.06 86 ASN A CA 1
ATOM 634 C C . ASN A 1 86 ? 23.760 -13.916 -20.062 1.00 95.06 86 ASN A C 1
ATOM 636 O O . ASN A 1 86 ? 22.542 -14.074 -20.037 1.00 95.06 86 ASN A O 1
ATOM 640 N N . LEU A 1 87 ? 24.483 -13.759 -18.959 1.00 95.06 87 LEU A N 1
ATOM 641 C CA . LEU A 1 87 ? 23.918 -13.879 -17.618 1.00 95.06 87 LEU A CA 1
ATOM 642 C C . LEU A 1 87 ? 22.941 -12.749 -17.276 1.00 95.06 87 LEU A C 1
ATOM 644 O O . LEU A 1 87 ? 21.934 -13.028 -16.632 1.00 95.06 87 LEU A O 1
ATOM 648 N N . ASN A 1 88 ? 23.178 -11.520 -17.749 1.00 94.88 88 ASN A N 1
ATOM 649 C CA . ASN A 1 88 ? 22.260 -10.394 -17.544 1.00 94.88 88 ASN A CA 1
ATOM 650 C C . ASN A 1 88 ? 20.878 -10.738 -18.116 1.00 94.88 88 ASN A C 1
ATOM 652 O O . ASN A 1 88 ? 19.866 -10.628 -17.434 1.00 94.88 88 ASN A O 1
ATOM 656 N N . LYS A 1 89 ? 20.843 -11.262 -19.346 1.00 93.62 89 LYS A N 1
ATOM 657 C CA . LYS A 1 89 ? 19.612 -11.739 -19.983 1.00 93.62 89 LYS A CA 1
ATOM 658 C C . LYS A 1 89 ? 18.974 -12.896 -19.211 1.00 93.62 89 LYS A C 1
ATOM 660 O O . LYS A 1 89 ? 17.758 -12.904 -19.061 1.00 93.62 89 LYS A O 1
ATOM 665 N N . GLU A 1 90 ? 19.746 -13.902 -18.798 1.00 92.38 90 GLU A N 1
ATOM 666 C CA . GLU A 1 90 ? 19.187 -15.092 -18.136 1.00 92.38 90 GLU A CA 1
ATOM 667 C C . GLU A 1 90 ? 18.579 -14.767 -16.761 1.00 92.38 90 GLU A C 1
ATOM 669 O O . GLU A 1 90 ? 17.562 -15.354 -16.391 1.00 92.38 90 GLU A O 1
ATOM 674 N N . LEU A 1 91 ? 19.154 -13.810 -16.025 1.00 89.38 91 LEU A N 1
ATOM 675 C CA . LEU A 1 91 ? 18.580 -13.302 -14.774 1.00 89.38 91 LEU A CA 1
ATOM 676 C C . LEU A 1 91 ? 17.192 -12.688 -15.003 1.00 89.38 91 LEU A C 1
ATOM 678 O O . LEU A 1 91 ? 16.239 -13.070 -14.325 1.00 89.38 91 LEU A O 1
ATOM 682 N N . LEU A 1 92 ? 17.064 -11.824 -16.015 1.00 86.44 92 LEU A N 1
ATOM 683 C CA . LEU A 1 92 ? 15.792 -11.187 -16.367 1.00 86.44 92 LEU A CA 1
ATOM 684 C C . LEU A 1 92 ? 14.778 -12.188 -16.946 1.00 86.44 92 LEU A C 1
ATOM 686 O O . LEU A 1 92 ? 13.615 -12.221 -16.560 1.00 86.44 92 LEU A O 1
ATOM 690 N N . ASP A 1 93 ? 15.211 -13.067 -17.855 1.00 82.81 93 ASP A N 1
ATOM 691 C CA . ASP A 1 93 ? 14.340 -14.062 -18.497 1.00 82.81 93 ASP A CA 1
ATOM 692 C C . ASP A 1 93 ? 13.778 -15.100 -17.516 1.00 82.81 93 ASP A C 1
ATOM 694 O O . ASP A 1 93 ? 12.722 -15.681 -17.779 1.00 82.81 93 ASP A O 1
ATOM 698 N N . SER A 1 94 ? 14.486 -15.367 -16.418 1.00 81.69 94 SER A N 1
ATOM 699 C CA . SER A 1 94 ? 14.042 -16.302 -15.381 1.00 81.69 94 SER A CA 1
ATOM 700 C C . SER A 1 94 ? 13.159 -15.657 -14.311 1.00 81.69 94 SER A C 1
ATOM 702 O O . SER A 1 94 ? 12.564 -16.391 -13.521 1.00 81.69 94 SER A O 1
ATOM 704 N N . GLY A 1 95 ? 13.048 -14.322 -14.295 1.00 80.38 95 GLY A N 1
ATOM 705 C CA . GLY A 1 95 ? 12.275 -13.567 -13.305 1.00 80.38 95 GLY A CA 1
ATOM 706 C C . GLY A 1 95 ? 12.894 -13.565 -11.906 1.00 80.38 95 GLY A C 1
ATOM 707 O O . GLY A 1 95 ? 12.193 -13.321 -10.929 1.00 80.38 95 GLY A O 1
ATOM 708 N N . VAL A 1 96 ? 14.186 -13.897 -11.786 1.00 80.94 96 VAL A N 1
ATOM 709 C CA . VAL A 1 96 ? 14.926 -13.817 -10.510 1.00 80.94 96 VAL A CA 1
ATOM 710 C C . VAL A 1 96 ? 15.696 -12.502 -10.366 1.00 80.94 96 VAL A C 1
ATOM 712 O O . VAL A 1 96 ? 16.265 -12.244 -9.306 1.00 80.94 96 VAL A O 1
ATOM 715 N N . GLY A 1 97 ? 15.727 -11.690 -11.422 1.00 80.50 97 GLY A N 1
ATOM 716 C CA . GLY A 1 97 ? 16.227 -10.325 -11.420 1.00 80.50 97 GLY A CA 1
ATOM 717 C C . GLY A 1 97 ? 15.370 -9.431 -12.302 1.00 80.50 97 GLY A C 1
ATOM 718 O O . GLY A 1 97 ? 14.689 -9.920 -13.204 1.00 80.50 97 GLY A O 1
ATOM 719 N N . ASP A 1 98 ? 15.461 -8.134 -12.046 1.00 83.62 98 ASP A N 1
ATOM 720 C CA . ASP A 1 98 ? 14.656 -7.097 -12.678 1.00 83.62 98 ASP A CA 1
ATOM 721 C C . ASP A 1 98 ? 15.546 -6.135 -13.464 1.00 83.62 98 ASP A C 1
ATOM 723 O O . ASP A 1 98 ? 16.724 -5.927 -13.144 1.00 83.62 98 ASP A O 1
ATOM 727 N N . LEU A 1 99 ? 14.992 -5.553 -14.530 1.00 86.56 99 LEU A N 1
ATOM 728 C CA . LEU A 1 99 ? 15.716 -4.567 -15.319 1.00 86.56 99 LEU A CA 1
ATOM 729 C C . LEU A 1 99 ? 15.903 -3.308 -14.473 1.00 86.56 99 LEU A C 1
ATOM 731 O O . LEU A 1 99 ? 14.935 -2.672 -14.054 1.00 86.56 99 LEU A O 1
ATOM 735 N N . TYR A 1 100 ? 17.150 -2.885 -14.299 1.00 85.62 100 TYR A N 1
ATOM 736 C CA . TYR A 1 100 ? 17.459 -1.635 -13.624 1.00 85.62 100 TYR A CA 1
ATOM 737 C C . TYR A 1 100 ? 17.276 -0.447 -14.580 1.00 85.62 100 TYR A C 1
ATOM 739 O O . TYR A 1 100 ? 18.235 0.146 -15.081 1.00 85.62 100 TYR A O 1
ATOM 747 N N . SER A 1 101 ? 16.012 -0.104 -14.828 1.00 82.25 101 SER A N 1
ATOM 748 C CA . SER A 1 101 ? 15.595 0.845 -15.866 1.00 82.25 101 SER A CA 1
ATOM 749 C C . SER A 1 101 ? 16.173 2.257 -15.716 1.00 82.25 101 SER A C 1
ATOM 751 O O . SER A 1 101 ? 16.412 2.928 -16.716 1.00 82.25 101 SER A O 1
ATOM 753 N N . ALA A 1 102 ? 16.494 2.685 -14.490 1.00 76.62 102 ALA A N 1
ATOM 754 C CA . ALA A 1 102 ? 17.112 3.985 -14.203 1.00 76.62 102 ALA A CA 1
ATOM 755 C C . ALA A 1 102 ? 18.451 4.225 -14.934 1.00 76.62 102 ALA A C 1
ATOM 757 O O . ALA A 1 102 ? 18.894 5.367 -15.050 1.00 76.62 102 ALA A O 1
ATOM 758 N N . PHE A 1 103 ? 19.101 3.162 -15.419 1.00 83.50 103 PHE A N 1
ATOM 759 C CA . PHE A 1 103 ? 20.368 3.235 -16.143 1.00 83.50 103 PHE A CA 1
ATOM 760 C C . PHE A 1 103 ? 20.234 2.969 -17.649 1.00 83.50 103 PHE A C 1
ATOM 762 O O . PHE A 1 103 ? 21.253 2.936 -18.340 1.00 83.50 103 PHE A O 1
ATOM 769 N N . CYS A 1 104 ? 19.017 2.813 -18.188 1.00 84.50 104 CYS A N 1
ATOM 770 C CA . CYS A 1 104 ? 18.812 2.594 -19.624 1.00 84.50 104 CYS A CA 1
ATOM 771 C C . CYS A 1 104 ? 19.335 3.762 -20.477 1.00 84.50 104 CYS A C 1
ATOM 773 O O . CYS A 1 104 ? 19.957 3.520 -21.504 1.00 84.50 104 CYS A O 1
ATOM 775 N N . ASP A 1 105 ? 19.185 5.010 -20.028 1.00 83.81 105 ASP A N 1
ATOM 776 C CA . ASP A 1 105 ? 19.676 6.186 -20.771 1.00 83.81 105 ASP A CA 1
ATOM 777 C C . ASP A 1 105 ? 21.201 6.363 -20.710 1.00 83.81 105 ASP A C 1
ATOM 779 O O . ASP A 1 105 ? 21.764 7.223 -21.385 1.00 83.81 105 ASP A O 1
ATOM 783 N N . GLN A 1 106 ? 21.869 5.581 -19.860 1.00 87.12 106 GLN A N 1
ATOM 784 C CA . GLN A 1 106 ? 23.299 5.696 -19.593 1.00 87.12 106 GLN A CA 1
ATOM 785 C C . GLN A 1 106 ? 24.085 4.477 -20.059 1.00 87.12 106 GLN A C 1
ATOM 787 O O . GLN A 1 106 ? 25.275 4.599 -20.280 1.00 87.12 106 GLN A O 1
ATOM 792 N N . SER A 1 107 ? 23.477 3.295 -20.138 1.00 88.75 107 SER A N 1
ATOM 793 C CA . SER A 1 107 ? 24.182 2.065 -20.502 1.00 88.75 107 SER A CA 1
ATOM 794 C C . SER A 1 107 ? 24.181 1.881 -22.009 1.00 88.75 107 SER A C 1
ATOM 796 O O . SER A 1 107 ? 23.116 1.911 -22.633 1.00 88.75 107 SER A O 1
ATOM 798 N N . GLU A 1 108 ? 25.335 1.562 -22.592 1.00 90.00 108 GLU A N 1
ATOM 799 C CA . GLU A 1 108 ? 25.401 1.195 -24.013 1.00 90.00 108 GLU A CA 1
ATOM 800 C C . GLU A 1 108 ? 24.575 -0.073 -24.322 1.00 90.00 108 GLU A C 1
ATOM 802 O O . GLU A 1 108 ? 24.075 -0.277 -25.437 1.00 90.00 108 GLU A O 1
ATOM 807 N N . PHE A 1 109 ? 24.379 -0.927 -23.311 1.00 92.56 109 PHE A N 1
ATOM 808 C CA . PHE A 1 109 ? 23.663 -2.189 -23.441 1.00 92.56 109 PHE A CA 1
ATOM 809 C C . PHE A 1 109 ? 22.143 -2.025 -23.498 1.00 92.56 109 PHE A C 1
ATOM 811 O O . PHE A 1 109 ? 21.452 -2.981 -23.851 1.00 92.56 109 PHE A O 1
ATOM 818 N N . SER A 1 110 ? 21.621 -0.828 -23.223 1.00 89.31 110 SER A N 1
ATOM 819 C CA . SER A 1 110 ? 20.187 -0.508 -23.273 1.00 89.31 110 SER A CA 1
ATOM 820 C C . SER A 1 110 ? 19.554 -0.801 -24.634 1.00 89.31 110 SER A C 1
ATOM 822 O O . SER A 1 110 ? 18.404 -1.219 -24.722 1.00 89.31 110 SER A O 1
ATOM 824 N N . THR A 1 111 ? 20.333 -0.654 -25.706 1.00 85.56 111 THR A N 1
ATOM 825 C CA . THR A 1 111 ? 19.908 -0.912 -27.087 1.00 85.56 111 THR A CA 1
ATOM 826 C C . THR A 1 111 ? 19.915 -2.396 -27.463 1.00 85.56 111 THR A C 1
ATOM 828 O O . THR A 1 111 ? 19.469 -2.762 -28.554 1.00 85.56 111 THR A O 1
ATOM 831 N N . GLN A 1 112 ? 20.432 -3.280 -26.602 1.00 87.88 112 GLN A N 1
ATOM 832 C CA . GLN A 1 112 ? 20.497 -4.699 -26.924 1.00 87.88 112 GLN A CA 1
ATOM 833 C C . GLN A 1 112 ? 19.112 -5.354 -26.875 1.00 87.88 112 GLN A C 1
ATOM 835 O O . GLN A 1 112 ? 18.314 -5.037 -25.995 1.00 87.88 112 GLN A O 1
ATOM 840 N N . PRO A 1 113 ? 18.836 -6.362 -27.729 1.00 84.62 113 PRO A N 1
ATOM 841 C CA . PRO A 1 113 ? 17.516 -6.989 -27.795 1.00 84.62 113 PRO A CA 1
ATOM 842 C C . PRO A 1 113 ? 17.013 -7.558 -26.468 1.00 84.62 113 PRO A C 1
ATOM 844 O O . PRO A 1 113 ? 15.809 -7.601 -26.247 1.00 84.62 113 PRO A O 1
ATOM 847 N N . TRP A 1 114 ? 17.910 -8.027 -25.594 1.00 88.12 114 TRP A N 1
ATOM 848 C CA . TRP A 1 114 ? 17.520 -8.526 -24.277 1.00 88.12 114 TRP A CA 1
ATOM 849 C C . TRP A 1 114 ? 17.128 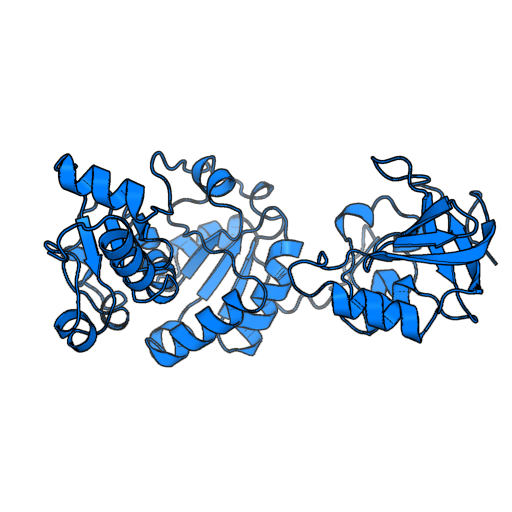-7.386 -23.331 1.00 88.12 114 TRP A C 1
ATOM 851 O O . TRP A 1 114 ? 16.130 -7.519 -22.639 1.00 88.12 114 TRP A O 1
ATOM 861 N N . ALA A 1 115 ? 17.847 -6.262 -23.342 1.00 87.81 115 ALA A N 1
ATOM 862 C CA . ALA A 1 115 ? 17.526 -5.103 -22.516 1.00 87.81 115 ALA A CA 1
ATOM 863 C C . ALA A 1 115 ? 16.230 -4.436 -23.000 1.00 87.81 115 ALA A C 1
ATOM 865 O O . ALA A 1 115 ? 15.340 -4.162 -22.200 1.00 87.81 115 ALA A O 1
ATOM 866 N N . GLN A 1 116 ? 16.061 -4.294 -24.319 1.00 85.00 116 GLN A N 1
ATOM 867 C CA . GLN A 1 116 ? 14.827 -3.797 -24.937 1.00 85.00 116 GLN A CA 1
ATOM 868 C C . GLN A 1 116 ? 13.625 -4.705 -24.660 1.00 85.00 116 GLN A C 1
ATOM 870 O O . GLN A 1 116 ? 12.542 -4.220 -24.348 1.00 85.00 116 GLN A O 1
ATOM 875 N N . LYS A 1 117 ? 13.813 -6.033 -24.719 1.00 82.44 117 LYS A N 1
ATOM 876 C CA . LYS A 1 117 ? 12.771 -7.011 -24.360 1.00 82.44 117 LYS A CA 1
ATOM 877 C C . LYS A 1 117 ? 12.256 -6.801 -22.931 1.00 82.44 117 LYS A C 1
ATOM 879 O O . LYS A 1 117 ? 11.086 -7.076 -22.685 1.00 82.44 117 LYS A O 1
ATOM 884 N N . HIS A 1 118 ? 13.122 -6.350 -22.028 1.00 79.50 118 HIS A N 1
ATOM 885 C CA . HIS A 1 118 ? 12.826 -6.184 -20.605 1.00 79.50 118 HIS A CA 1
ATOM 886 C C . HIS A 1 118 ? 12.563 -4.733 -20.186 1.00 79.50 118 HIS A C 1
ATOM 888 O O . HIS A 1 118 ? 12.356 -4.493 -19.003 1.00 79.50 118 HIS A O 1
ATOM 894 N N . GLY A 1 119 ? 12.533 -3.777 -21.126 1.00 79.50 119 GLY A N 1
ATOM 895 C CA . GLY A 1 119 ? 12.048 -2.414 -20.865 1.00 79.50 119 GLY A CA 1
ATOM 896 C C . GLY A 1 119 ? 13.042 -1.257 -21.027 1.00 79.50 119 GLY A C 1
ATOM 897 O O . GLY A 1 119 ? 12.677 -0.134 -20.694 1.00 79.50 119 GLY A O 1
ATOM 898 N N . CYS A 1 120 ? 14.261 -1.463 -21.546 1.00 76.94 120 CYS A N 1
ATOM 899 C CA . CYS A 1 120 ? 15.115 -0.340 -21.962 1.00 76.94 120 CYS A CA 1
ATOM 900 C C . CYS A 1 120 ? 14.720 0.134 -23.368 1.00 76.94 120 CYS A C 1
ATOM 902 O O . CYS A 1 120 ? 15.113 -0.490 -24.349 1.00 76.94 120 CYS A O 1
ATOM 904 N N . ASP A 1 121 ? 13.957 1.222 -23.493 1.00 68.56 121 ASP A N 1
ATOM 905 C CA . ASP A 1 121 ? 13.583 1.814 -24.789 1.00 68.56 121 ASP A CA 1
ATOM 906 C C . ASP A 1 121 ? 14.395 3.093 -25.057 1.00 68.56 121 ASP A C 1
ATOM 908 O O . ASP A 1 121 ? 14.509 3.946 -24.184 1.00 68.56 121 ASP A O 1
ATOM 912 N N . THR A 1 122 ? 14.989 3.226 -26.248 1.00 57.00 122 THR A N 1
ATOM 913 C CA . THR A 1 122 ? 15.923 4.321 -26.597 1.00 57.00 122 THR A CA 1
ATOM 914 C C . THR A 1 122 ? 15.590 5.034 -27.911 1.00 57.00 122 THR A C 1
ATOM 916 O O . THR A 1 122 ? 16.456 5.663 -28.522 1.00 57.00 122 THR A O 1
ATOM 919 N N . SER A 1 123 ? 14.339 4.981 -28.382 1.00 44.41 123 SER A N 1
ATOM 920 C CA . SER A 1 123 ? 13.945 5.696 -29.607 1.00 44.41 123 SER A CA 1
ATOM 921 C C . SER A 1 123 ? 13.105 6.954 -29.348 1.00 44.41 123 SER A C 1
ATOM 923 O O . SER A 1 123 ? 11.884 6.913 -29.230 1.00 44.41 123 SER A O 1
ATOM 925 N N . GLU A 1 124 ? 13.765 8.118 -29.344 1.00 45.31 124 GLU A N 1
ATOM 926 C CA . GLU A 1 124 ? 13.091 9.405 -29.550 1.00 45.31 124 GLU A CA 1
ATOM 927 C C . GLU A 1 124 ? 12.630 9.545 -31.022 1.00 45.31 124 GLU A C 1
ATOM 929 O O . GLU A 1 124 ? 13.437 9.509 -31.952 1.00 45.31 124 GLU A O 1
ATOM 934 N N . ASN A 1 125 ? 11.325 9.793 -31.199 1.00 35.09 125 ASN A N 1
ATOM 935 C CA . ASN A 1 125 ? 10.591 10.201 -32.413 1.00 35.09 125 ASN A CA 1
ATOM 936 C C . ASN A 1 125 ? 10.383 9.183 -33.554 1.00 35.09 125 ASN A C 1
ATOM 938 O O . ASN A 1 125 ? 11.054 9.220 -34.579 1.00 35.09 125 ASN A O 1
ATOM 942 N N . GLU A 1 126 ? 9.300 8.408 -33.457 1.00 33.03 126 GLU A N 1
ATOM 943 C CA . GLU A 1 126 ? 8.102 8.529 -34.316 1.00 33.03 126 GLU A CA 1
ATOM 944 C C . GLU A 1 126 ? 7.095 7.459 -33.876 1.00 33.03 126 GLU A C 1
ATOM 946 O O . GLU A 1 126 ? 7.215 6.311 -34.280 1.00 33.03 126 GLU A O 1
ATOM 951 N N . THR A 1 127 ? 6.092 7.839 -33.069 1.00 38.50 127 THR A N 1
ATOM 952 C CA . THR A 1 127 ? 4.802 7.126 -32.917 1.00 38.50 127 THR A CA 1
ATOM 953 C C . THR A 1 127 ? 4.859 5.606 -33.117 1.00 38.50 127 THR A C 1
ATOM 955 O O . THR A 1 127 ? 4.163 5.040 -33.960 1.00 38.50 127 THR A O 1
ATOM 958 N N . SER A 1 128 ? 5.676 4.927 -32.327 1.00 30.19 128 SER A N 1
ATOM 959 C CA . SER A 1 128 ? 5.508 3.513 -32.055 1.00 30.19 128 SER A CA 1
ATOM 960 C C . SER A 1 128 ? 4.823 3.444 -30.712 1.00 30.19 128 SER A C 1
ATOM 962 O O . SER A 1 128 ? 5.449 3.529 -29.663 1.00 30.19 128 SER A O 1
ATOM 964 N N . VAL A 1 129 ? 3.500 3.335 -30.782 1.00 33.03 129 VAL A N 1
ATOM 965 C CA . VAL A 1 129 ? 2.690 2.739 -29.730 1.00 33.03 129 VAL A CA 1
ATOM 966 C C . VAL A 1 129 ? 3.321 1.370 -29.462 1.00 33.03 129 VAL A C 1
ATOM 968 O O . VAL A 1 129 ? 2.987 0.377 -30.109 1.00 33.03 129 VAL A O 1
ATOM 971 N N . VAL A 1 130 ? 4.281 1.315 -28.532 1.00 37.09 130 VAL A N 1
ATOM 972 C CA . VAL A 1 130 ? 4.332 0.186 -27.611 1.00 37.09 130 VAL A CA 1
ATOM 973 C C . VAL A 1 130 ? 2.892 0.082 -27.141 1.00 37.09 130 VAL A C 1
ATOM 975 O O . VAL A 1 130 ? 2.294 1.106 -26.810 1.00 37.09 130 VAL A O 1
ATOM 978 N N . ASN A 1 131 ? 2.277 -1.092 -27.250 1.00 35.12 131 ASN A N 1
ATOM 979 C CA . ASN A 1 131 ? 0.980 -1.304 -26.628 1.00 35.12 131 ASN A CA 1
ATOM 980 C C . ASN A 1 131 ? 1.196 -1.183 -25.113 1.00 35.12 131 ASN A C 1
ATOM 982 O O . ASN A 1 131 ? 1.341 -2.189 -24.429 1.00 35.12 131 ASN A O 1
ATOM 986 N N . ASP A 1 132 ? 1.275 0.059 -24.641 1.00 41.91 132 ASP A N 1
ATOM 987 C CA . ASP A 1 132 ? 0.927 0.514 -23.318 1.00 41.91 132 ASP A CA 1
ATOM 988 C C . ASP A 1 132 ? -0.511 0.045 -23.178 1.00 41.91 132 ASP A C 1
ATOM 990 O O . ASP A 1 132 ? -1.429 0.541 -23.842 1.00 41.91 132 ASP A O 1
ATOM 994 N N . ILE A 1 133 ? -0.686 -1.084 -22.503 1.00 42.19 133 ILE A N 1
ATOM 995 C CA . ILE A 1 133 ? -1.998 -1.671 -22.310 1.00 42.19 133 ILE A CA 1
ATOM 996 C C . ILE A 1 133 ? -2.705 -0.733 -21.331 1.00 42.19 133 ILE A C 1
ATOM 998 O O . ILE A 1 133 ? -2.706 -1.022 -20.162 1.00 42.19 133 ILE A O 1
ATOM 1002 N N . GLY A 1 134 ? -3.219 0.417 -21.770 1.00 54.88 134 GLY A N 1
ATOM 1003 C CA . GLY A 1 134 ? -4.252 1.237 -21.118 1.00 54.88 134 GLY A CA 1
ATOM 1004 C C . GLY A 1 134 ? -4.154 1.592 -19.622 1.00 54.88 134 GLY A C 1
ATOM 1005 O O . GLY A 1 134 ? -5.150 2.090 -19.107 1.00 54.88 134 GLY A O 1
ATOM 1006 N N . TYR A 1 135 ? -3.042 1.344 -18.926 1.00 73.69 135 TYR A N 1
ATOM 1007 C CA . TYR A 1 135 ? -2.934 1.456 -17.462 1.00 73.69 135 TYR A CA 1
ATOM 1008 C C . TYR A 1 135 ? -2.033 2.617 -17.025 1.00 73.69 135 TYR A C 1
ATOM 1010 O O . TYR A 1 135 ? -1.506 2.610 -15.918 1.00 73.69 135 TYR A O 1
ATOM 1018 N N . SER A 1 136 ? -1.834 3.617 -17.877 1.00 85.94 136 SER A N 1
ATOM 1019 C CA . SER A 1 136 ? -1.131 4.855 -17.543 1.00 85.94 136 SER A CA 1
ATOM 1020 C C . SER A 1 136 ? -2.121 6.019 -17.495 1.00 85.94 136 SER A C 1
ATOM 1022 O O . SER A 1 136 ? -3.150 6.015 -18.174 1.00 85.94 136 SER A O 1
ATOM 1024 N N . MET A 1 137 ? -1.845 6.997 -16.639 1.00 90.38 137 MET A N 1
ATOM 1025 C CA . MET A 1 137 ? -2.621 8.227 -16.517 1.00 90.38 137 MET A CA 1
ATOM 1026 C C . MET A 1 137 ? -1.659 9.407 -16.405 1.00 90.38 137 MET A C 1
ATOM 1028 O O . MET A 1 137 ? -0.678 9.334 -15.666 1.00 90.38 137 MET A O 1
ATOM 1032 N N . SER A 1 138 ? -1.881 10.469 -17.172 1.00 87.31 138 SER A N 1
ATOM 1033 C CA . SER A 1 138 ? -1.145 11.734 -17.028 1.00 87.31 138 SER A CA 1
ATOM 1034 C C . SER A 1 138 ? -1.645 12.544 -15.824 1.00 87.31 138 SER A C 1
ATOM 1036 O O . SER A 1 138 ? -2.732 12.281 -15.308 1.00 87.31 138 SER A O 1
ATOM 1038 N N . SER A 1 139 ? -0.877 13.553 -15.395 1.00 90.19 139 SER A N 1
ATOM 1039 C CA . SER A 1 139 ? -1.295 14.491 -14.339 1.00 90.19 139 SER A CA 1
ATOM 1040 C C . SER A 1 139 ? -2.647 15.151 -14.665 1.00 90.19 139 SER A C 1
ATOM 1042 O O . SER A 1 139 ? -3.587 15.041 -13.878 1.00 90.19 139 SER A O 1
ATOM 1044 N N . ASP A 1 140 ? -2.796 15.709 -15.875 1.00 83.44 140 ASP A N 1
ATOM 1045 C CA . ASP A 1 140 ? -4.042 16.334 -16.354 1.00 83.44 140 ASP A CA 1
ATOM 1046 C C . ASP A 1 140 ? -5.254 15.382 -16.329 1.00 83.44 140 ASP A C 1
ATOM 1048 O O . ASP A 1 140 ? -6.385 15.794 -16.052 1.00 83.44 140 ASP A O 1
ATOM 1052 N N . GLU A 1 141 ? -5.056 14.109 -16.683 1.00 89.25 141 GLU A N 1
ATOM 1053 C CA . GLU A 1 141 ? -6.128 13.109 -16.664 1.00 89.25 141 GLU A CA 1
ATOM 1054 C C . GLU A 1 141 ? -6.500 12.726 -15.235 1.00 89.25 141 GLU A C 1
ATOM 1056 O O . GLU A 1 141 ? -7.690 12.624 -14.934 1.00 89.25 141 GLU A O 1
ATOM 1061 N N . LEU A 1 142 ? -5.507 12.553 -14.358 1.00 94.62 142 LEU A N 1
ATOM 1062 C CA . LEU A 1 142 ? -5.729 12.229 -12.954 1.00 94.62 142 LEU A CA 1
ATOM 1063 C C . LEU A 1 142 ? -6.496 13.346 -12.247 1.00 94.62 142 LEU A C 1
ATOM 1065 O O . LEU A 1 142 ? -7.520 13.066 -11.627 1.00 94.62 142 LEU A O 1
ATOM 1069 N N . GLU A 1 143 ? -6.087 14.603 -12.419 1.00 91.44 143 GLU A N 1
ATOM 1070 C CA . GLU A 1 143 ? -6.797 15.761 -11.863 1.00 91.44 143 GLU A CA 1
ATOM 1071 C C . GLU A 1 143 ? -8.276 15.782 -12.302 1.00 91.44 143 GLU A C 1
ATOM 1073 O O . GLU A 1 143 ? -9.191 15.984 -11.495 1.00 91.44 143 GLU A O 1
ATOM 1078 N N . GLN A 1 144 ? -8.541 15.495 -13.582 1.00 89.44 144 GLN A N 1
ATOM 1079 C CA . GLN A 1 144 ? -9.907 15.403 -14.099 1.00 89.44 144 GLN A CA 1
ATOM 1080 C C . GLN A 1 144 ? -10.684 14.235 -13.481 1.00 89.44 144 GLN A C 1
ATOM 1082 O O . GLN A 1 144 ? -11.834 14.423 -13.073 1.00 89.44 144 GLN A O 1
ATOM 1087 N N . GLN A 1 145 ? -10.093 13.038 -13.407 1.00 92.75 145 GLN A N 1
ATOM 1088 C CA . GLN A 1 145 ? -10.770 11.865 -12.848 1.00 92.75 145 GLN A CA 1
ATOM 1089 C C . GLN A 1 145 ? -11.058 12.027 -11.356 1.00 92.75 145 GLN A C 1
ATOM 1091 O O . GLN A 1 145 ? -12.152 11.668 -10.933 1.00 92.75 145 GLN A O 1
ATOM 1096 N N . MET A 1 146 ? -10.169 12.662 -10.585 1.00 92.75 146 MET A N 1
ATOM 1097 C CA . MET A 1 146 ? -10.398 12.962 -9.163 1.00 92.75 146 MET A CA 1
ATOM 1098 C C . MET A 1 146 ? -11.670 13.787 -8.920 1.00 92.75 146 MET A C 1
ATOM 1100 O O . MET A 1 146 ? -12.249 13.733 -7.840 1.00 92.75 146 MET A O 1
ATOM 1104 N N . THR A 1 147 ? -12.141 14.531 -9.926 1.00 91.25 147 THR A N 1
ATOM 1105 C CA . THR A 1 147 ? -13.399 15.291 -9.849 1.00 91.25 147 THR A CA 1
ATOM 1106 C C . THR A 1 147 ? -14.604 14.527 -10.412 1.00 91.25 147 THR A C 1
ATOM 1108 O O . THR A 1 147 ? -15.747 14.793 -10.031 1.00 91.25 147 THR A O 1
ATOM 1111 N N . LEU A 1 148 ? -14.385 13.635 -11.379 1.00 92.81 148 LEU A N 1
ATOM 1112 C CA . LEU A 1 148 ? -15.452 13.019 -12.177 1.00 92.81 148 LEU A CA 1
ATOM 1113 C C . LEU A 1 148 ? -15.848 11.625 -11.702 1.00 92.81 148 LEU A C 1
ATOM 1115 O O . LEU A 1 148 ? -16.999 11.226 -11.901 1.00 92.81 148 LEU A O 1
ATOM 1119 N N . ASP A 1 149 ? -14.906 10.893 -11.126 1.00 93.50 149 ASP A N 1
ATOM 1120 C CA . ASP A 1 149 ? -15.056 9.492 -10.788 1.00 93.50 149 ASP A CA 1
ATOM 1121 C C . ASP A 1 149 ? -15.121 9.301 -9.267 1.00 93.50 149 ASP A C 1
ATOM 1123 O O . ASP A 1 149 ? -14.096 9.368 -8.590 1.00 93.50 149 ASP A O 1
ATOM 1127 N N . PRO A 1 150 ? -16.316 9.045 -8.707 1.00 90.31 150 PRO A N 1
ATOM 1128 C CA . PRO A 1 150 ? -16.483 8.860 -7.269 1.00 90.31 150 PRO A CA 1
ATOM 1129 C C . PRO A 1 150 ? -15.902 7.537 -6.750 1.00 90.31 150 PRO A C 1
ATOM 1131 O O . PRO A 1 150 ? -15.915 7.326 -5.544 1.00 90.31 150 PRO A O 1
ATOM 1134 N N . ASN A 1 151 ? -15.447 6.637 -7.630 1.00 93.00 151 ASN A N 1
ATOM 1135 C CA . ASN A 1 151 ? -14.818 5.371 -7.248 1.00 93.00 151 ASN A CA 1
ATOM 1136 C C . ASN A 1 151 ? -13.290 5.402 -7.417 1.00 93.00 151 ASN A C 1
ATOM 1138 O O . ASN A 1 151 ? -12.641 4.357 -7.278 1.00 93.00 151 ASN A O 1
ATOM 1142 N N . LEU A 1 152 ? -12.725 6.564 -7.763 1.00 95.88 152 LEU A N 1
ATOM 1143 C CA . LEU A 1 152 ? -11.293 6.725 -7.945 1.00 95.88 152 LEU A CA 1
ATOM 1144 C C . LEU A 1 152 ? -10.574 6.749 -6.596 1.00 95.88 152 LEU A C 1
ATOM 1146 O O . LEU A 1 152 ? -10.843 7.581 -5.735 1.00 95.88 152 LEU A O 1
ATOM 1150 N N . VAL A 1 153 ? -9.574 5.887 -6.460 1.00 96.75 153 VAL A N 1
ATOM 1151 C CA . VAL A 1 153 ? -8.673 5.835 -5.315 1.00 96.75 153 VAL A CA 1
ATOM 1152 C C . VAL A 1 153 ? -7.255 6.108 -5.791 1.00 96.75 153 VAL A C 1
ATOM 1154 O O . VAL A 1 153 ? -6.695 5.349 -6.580 1.00 96.75 153 VAL A O 1
ATOM 1157 N N . VAL A 1 154 ? -6.640 7.164 -5.265 1.00 97.62 154 VAL A N 1
ATOM 1158 C CA . VAL A 1 154 ? -5.222 7.457 -5.501 1.00 97.62 154 VAL A CA 1
ATOM 1159 C C . VAL A 1 154 ? -4.402 6.863 -4.363 1.00 97.62 154 VAL A C 1
ATOM 1161 O O . VAL A 1 154 ? -4.645 7.170 -3.195 1.00 97.62 154 VAL A O 1
ATOM 1164 N N . ILE A 1 155 ? -3.440 6.001 -4.690 1.00 97.56 155 ILE A N 1
ATOM 1165 C CA . ILE A 1 155 ? -2.605 5.306 -3.708 1.00 97.56 155 ILE A CA 1
ATOM 1166 C C . ILE A 1 155 ? -1.144 5.629 -3.977 1.00 97.56 155 ILE A C 1
ATOM 1168 O O . ILE A 1 155 ? -0.568 5.224 -4.985 1.00 97.56 155 ILE A O 1
ATOM 1172 N N . ASP A 1 156 ? -0.543 6.337 -3.036 1.00 97.06 156 ASP A N 1
ATOM 1173 C CA . ASP A 1 156 ? 0.882 6.596 -3.000 1.00 97.06 156 ASP A CA 1
ATOM 1174 C C . ASP A 1 156 ? 1.626 5.358 -2.489 1.00 97.06 156 ASP A C 1
ATOM 1176 O O . ASP A 1 156 ? 1.364 4.849 -1.397 1.00 97.06 156 ASP A O 1
ATOM 1180 N N . MET A 1 157 ? 2.541 4.853 -3.305 1.00 94.62 157 MET A N 1
ATOM 1181 C CA . MET A 1 157 ? 3.336 3.662 -3.022 1.00 94.62 157 MET A CA 1
ATOM 1182 C C . MET A 1 157 ? 4.691 3.985 -2.396 1.00 94.62 157 MET A C 1
ATOM 1184 O O . MET A 1 157 ? 5.438 3.067 -2.048 1.00 94.62 157 MET A O 1
ATOM 1188 N N . ARG A 1 158 ? 5.029 5.271 -2.264 1.00 93.31 158 ARG A N 1
ATOM 1189 C CA . ARG A 1 158 ? 6.295 5.705 -1.678 1.00 93.31 158 ARG A CA 1
ATOM 1190 C C . ARG A 1 158 ? 6.294 5.467 -0.176 1.00 93.31 158 ARG A C 1
ATOM 1192 O O . ARG A 1 158 ? 5.272 5.200 0.461 1.00 93.31 158 ARG A O 1
ATOM 1199 N N . ASP A 1 159 ? 7.473 5.572 0.424 1.00 90.81 159 ASP A N 1
ATOM 1200 C CA . ASP A 1 159 ? 7.591 5.432 1.866 1.00 90.81 159 ASP A CA 1
ATOM 1201 C C . ASP A 1 159 ? 6.830 6.548 2.612 1.00 90.81 159 ASP A C 1
ATOM 1203 O O . ASP A 1 159 ? 6.661 7.668 2.121 1.00 90.81 159 ASP A O 1
ATOM 1207 N N . SER A 1 160 ? 6.408 6.258 3.848 1.00 89.75 160 SER A N 1
ATOM 1208 C CA . SER A 1 160 ? 5.636 7.193 4.674 1.00 89.75 160 SER A CA 1
ATOM 1209 C C . SER A 1 160 ? 6.286 8.572 4.818 1.00 89.75 160 SER A C 1
ATOM 1211 O O . SER A 1 160 ? 5.569 9.559 4.961 1.00 89.75 160 SER A O 1
ATOM 1213 N N . THR A 1 161 ? 7.620 8.670 4.809 1.00 90.38 161 THR A N 1
ATOM 1214 C CA . THR A 1 161 ? 8.322 9.955 4.949 1.00 90.38 161 THR A CA 1
ATOM 1215 C C . THR A 1 161 ? 8.159 10.793 3.691 1.00 90.38 161 THR A C 1
ATOM 1217 O O . THR A 1 161 ? 7.833 11.976 3.788 1.00 90.38 161 THR A O 1
ATOM 1220 N N . SER A 1 162 ? 8.352 10.182 2.522 1.00 93.00 162 SER A N 1
ATOM 1221 C CA . SER A 1 162 ? 8.161 10.829 1.222 1.00 93.00 162 SER A CA 1
ATOM 1222 C C . SER A 1 162 ? 6.721 11.312 1.052 1.00 93.00 162 SER A C 1
ATOM 1224 O O . SER A 1 162 ? 6.510 12.485 0.750 1.00 93.00 162 SER A O 1
ATOM 1226 N N . TYR A 1 163 ? 5.739 10.469 1.386 1.00 95.19 163 TYR A N 1
ATOM 1227 C CA . TYR A 1 163 ? 4.325 10.848 1.388 1.00 95.19 163 TYR A CA 1
ATOM 1228 C C . TYR A 1 163 ? 4.037 12.041 2.319 1.00 95.19 163 TYR A C 1
ATOM 1230 O O . TYR A 1 163 ? 3.467 13.045 1.895 1.00 95.19 163 TYR A O 1
ATOM 1238 N N . MET A 1 164 ? 4.479 12.001 3.583 1.00 93.62 164 MET A N 1
ATOM 1239 C CA . MET A 1 164 ? 4.240 13.101 4.536 1.00 93.62 164 MET A CA 1
ATOM 1240 C C . MET A 1 164 ? 4.824 14.444 4.074 1.00 93.62 164 MET A C 1
ATOM 1242 O O . MET A 1 164 ? 4.236 15.493 4.349 1.00 93.62 164 MET A O 1
ATOM 1246 N N . ASN A 1 165 ? 5.962 14.415 3.376 1.00 94.38 165 ASN A N 1
ATOM 1247 C CA . ASN A 1 165 ? 6.657 15.609 2.896 1.00 94.38 165 ASN A CA 1
ATOM 1248 C C . ASN A 1 165 ? 6.050 16.219 1.624 1.00 94.38 165 ASN A C 1
ATOM 1250 O O . ASN A 1 165 ? 6.411 17.342 1.274 1.00 94.38 165 ASN A O 1
ATOM 1254 N N . GLY A 1 166 ? 5.148 15.512 0.947 1.00 95.44 166 GLY A N 1
ATOM 1255 C CA . GLY A 1 166 ? 4.492 15.989 -0.265 1.00 95.44 166 GLY A CA 1
ATOM 1256 C C . GLY A 1 166 ? 3.763 14.852 -0.965 1.00 95.44 166 GLY A C 1
ATOM 1257 O O . GLY A 1 166 ? 4.428 13.951 -1.458 1.00 95.44 166 GLY A O 1
ATOM 1258 N N . HIS A 1 167 ? 2.436 14.890 -1.031 1.00 95.94 167 HIS A N 1
ATOM 1259 C CA . HIS A 1 167 ? 1.583 13.894 -1.693 1.00 95.94 167 HIS A CA 1
ATOM 1260 C C . HIS A 1 167 ? 0.398 14.568 -2.391 1.00 95.94 167 HIS A C 1
ATOM 1262 O O . HIS A 1 167 ? 0.064 15.716 -2.096 1.00 95.94 167 HIS A O 1
ATOM 1268 N N . ILE A 1 168 ? -0.252 13.856 -3.310 1.00 96.50 168 ILE A N 1
ATOM 1269 C CA . ILE A 1 168 ? -1.468 14.342 -3.977 1.00 96.50 168 ILE A CA 1
ATOM 1270 C C . ILE A 1 168 ? -2.595 14.447 -2.939 1.00 96.50 168 ILE A C 1
ATOM 1272 O O . ILE A 1 168 ? -2.766 13.540 -2.121 1.00 96.50 168 ILE A O 1
ATOM 1276 N N . THR A 1 169 ? -3.361 15.538 -2.938 1.00 93.81 169 THR A N 1
ATOM 1277 C CA . THR A 1 169 ? -4.491 15.717 -2.010 1.00 93.81 169 THR A CA 1
ATOM 1278 C C . THR A 1 169 ? -5.470 14.547 -2.099 1.00 93.81 169 THR A C 1
ATOM 1280 O O . THR A 1 169 ? -5.701 13.999 -3.174 1.00 93.81 169 THR A O 1
ATOM 1283 N N . SER A 1 170 ? -6.006 14.131 -0.951 1.00 92.31 170 SER A N 1
ATOM 1284 C CA . SER A 1 170 ? -6.940 13.003 -0.825 1.00 92.31 170 SER A CA 1
ATOM 1285 C C . SER A 1 170 ? -6.397 11.635 -1.284 1.00 92.31 170 SER A C 1
ATOM 1287 O O . SER A 1 170 ? -7.140 10.653 -1.312 1.00 92.31 170 SER A O 1
ATOM 1289 N N . SER A 1 171 ? -5.098 11.524 -1.596 1.00 96.56 171 SER A N 1
ATOM 1290 C CA . SER A 1 171 ? -4.446 10.232 -1.830 1.00 96.56 171 SER A CA 1
ATOM 1291 C C . SER A 1 171 ? -4.175 9.502 -0.520 1.00 96.56 171 SER A C 1
ATOM 1293 O O . SER A 1 171 ? -3.930 10.111 0.523 1.00 96.56 171 SER A O 1
ATOM 1295 N N . SER A 1 172 ? -4.198 8.175 -0.566 1.00 96.62 172 SER A N 1
ATOM 1296 C CA . SER A 1 172 ? -3.773 7.316 0.536 1.00 96.62 172 SER A CA 1
ATOM 1297 C C . SER A 1 172 ? -2.308 6.904 0.388 1.00 96.62 172 SER A C 1
ATOM 1299 O O . SER A 1 172 ? -1.699 7.189 -0.636 1.00 96.62 172 SER A O 1
ATOM 1301 N N . VAL A 1 173 ? -1.748 6.197 1.376 1.00 95.44 173 VAL A N 1
ATOM 1302 C CA . VAL A 1 173 ? -0.393 5.622 1.288 1.00 95.44 173 VAL A CA 1
ATOM 1303 C C . VAL A 1 173 ? -0.397 4.133 1.625 1.00 95.44 173 VAL A C 1
ATOM 1305 O O . VAL A 1 173 ? -0.889 3.731 2.682 1.00 95.44 173 VAL A O 1
ATOM 1308 N N . ASP A 1 174 ? 0.151 3.309 0.734 1.00 93.81 174 ASP A N 1
ATOM 1309 C CA . ASP A 1 174 ? 0.330 1.869 0.935 1.00 93.81 174 ASP A CA 1
ATOM 1310 C C . ASP A 1 174 ? 1.430 1.315 0.027 1.00 93.81 174 ASP A C 1
ATOM 1312 O O . ASP A 1 174 ? 1.391 1.465 -1.192 1.00 93.81 174 ASP A O 1
ATOM 1316 N N . VAL A 1 175 ? 2.378 0.587 0.615 1.00 83.75 175 VAL A N 1
ATOM 1317 C CA . VAL A 1 175 ? 3.424 -0.096 -0.150 1.00 83.75 175 VAL A CA 1
ATOM 1318 C C . VAL A 1 175 ? 2.834 -1.352 -0.791 1.00 83.75 175 VAL A C 1
ATOM 1320 O O . VAL A 1 175 ? 2.644 -2.393 -0.149 1.00 83.75 175 VAL A O 1
ATOM 1323 N N . MET A 1 176 ? 2.568 -1.261 -2.090 1.00 82.44 176 MET A N 1
ATOM 1324 C CA . MET A 1 176 ? 1.941 -2.310 -2.888 1.00 82.44 176 MET A CA 1
ATOM 1325 C C . MET A 1 176 ? 2.962 -3.218 -3.579 1.00 82.44 176 MET A C 1
ATOM 1327 O O . MET A 1 176 ? 2.953 -3.342 -4.796 1.00 82.44 176 MET A O 1
ATOM 1331 N N . GLU A 1 177 ? 3.818 -3.901 -2.817 1.00 80.44 177 GLU A N 1
ATOM 1332 C CA . GLU A 1 177 ? 4.876 -4.757 -3.384 1.00 80.44 177 GLU A CA 1
ATOM 1333 C C . GLU A 1 177 ? 4.808 -6.221 -2.918 1.00 80.44 177 GLU A C 1
ATOM 1335 O O . GLU A 1 177 ? 4.425 -6.537 -1.781 1.00 80.44 177 GLU A O 1
ATOM 1340 N N . GLY A 1 178 ? 5.207 -7.135 -3.811 1.00 82.44 178 GLY A N 1
ATOM 1341 C CA . GLY A 1 178 ? 5.376 -8.567 -3.547 1.00 82.44 178 GLY A CA 1
ATOM 1342 C C . GLY A 1 178 ? 4.215 -9.208 -2.775 1.00 82.44 178 GLY A C 1
ATOM 1343 O O . GLY A 1 178 ? 3.035 -8.999 -3.062 1.00 82.44 178 GLY A O 1
ATOM 1344 N N . THR A 1 179 ? 4.536 -9.976 -1.724 1.00 76.69 179 THR A N 1
ATOM 1345 C CA . THR A 1 179 ? 3.511 -10.681 -0.922 1.00 76.69 179 THR A CA 1
ATOM 1346 C C . THR A 1 179 ? 2.544 -9.745 -0.187 1.00 76.69 179 THR A C 1
ATOM 1348 O O . THR A 1 179 ? 1.504 -10.195 0.305 1.00 76.69 179 THR A O 1
ATOM 1351 N N . THR A 1 180 ? 2.887 -8.463 -0.026 1.00 86.31 180 THR A N 1
ATOM 1352 C CA . THR A 1 180 ? 2.030 -7.478 0.642 1.00 86.31 180 THR A CA 1
ATOM 1353 C C . THR A 1 180 ? 0.844 -7.135 -0.248 1.00 86.31 180 THR A C 1
ATOM 1355 O O . THR A 1 180 ? -0.292 -7.222 0.240 1.00 86.31 180 THR A O 1
ATOM 1358 N N . LEU A 1 181 ? 1.102 -6.862 -1.532 1.00 90.69 181 LEU A N 1
ATOM 1359 C CA . LEU A 1 181 ? 0.090 -6.598 -2.555 1.00 90.69 181 LEU A CA 1
ATOM 1360 C C . LEU A 1 181 ? -0.894 -7.763 -2.686 1.00 90.69 181 LEU A C 1
ATOM 1362 O O . LEU A 1 181 ? -2.096 -7.581 -2.500 1.00 90.69 181 LEU A O 1
ATOM 1366 N N . GLU A 1 182 ? -0.396 -8.988 -2.874 1.00 88.62 182 GLU A N 1
ATOM 1367 C CA . GLU A 1 182 ? -1.247 -10.184 -2.981 1.00 88.62 182 GLU A CA 1
ATOM 1368 C C . GLU A 1 182 ? -2.171 -10.351 -1.764 1.00 88.62 182 GLU A C 1
ATOM 1370 O O . GLU A 1 182 ? -3.349 -10.706 -1.878 1.00 88.62 182 GLU A O 1
ATOM 1375 N N . LYS A 1 183 ? -1.654 -10.064 -0.560 1.00 90.56 183 LYS A N 1
ATOM 1376 C CA . LYS A 1 183 ? -2.454 -10.090 0.670 1.00 90.56 183 LYS A CA 1
ATOM 1377 C C . LYS A 1 183 ? -3.512 -8.988 0.687 1.00 90.56 183 LYS A C 1
ATOM 1379 O O . LYS A 1 183 ? -4.582 -9.241 1.249 1.00 90.56 183 LYS A O 1
ATOM 1384 N N . ARG A 1 184 ? -3.248 -7.794 0.136 1.00 94.38 184 ARG A N 1
ATOM 1385 C CA . ARG A 1 184 ? -4.247 -6.710 0.046 1.00 94.38 184 ARG A CA 1
ATOM 1386 C C . ARG A 1 184 ? -5.337 -7.061 -0.943 1.00 94.38 184 ARG A C 1
ATOM 1388 O O . ARG A 1 184 ? -6.490 -7.080 -0.529 1.00 94.38 184 ARG A O 1
ATOM 1395 N N . ILE A 1 185 ? -4.977 -7.496 -2.147 1.00 95.31 185 ILE A N 1
ATOM 1396 C CA . ILE A 1 185 ? -5.916 -7.993 -3.163 1.00 95.31 185 ILE A CA 1
ATOM 1397 C C . ILE A 1 185 ? -6.824 -9.074 -2.569 1.00 95.31 185 ILE A C 1
ATOM 1399 O O . ILE A 1 185 ? -8.048 -8.948 -2.567 1.00 95.31 185 ILE A O 1
ATOM 1403 N N . LYS A 1 186 ? -6.239 -10.101 -1.941 1.00 96.12 186 LYS A N 1
ATOM 1404 C CA . LYS A 1 186 ? -7.010 -11.164 -1.282 1.00 96.12 186 LYS A CA 1
ATOM 1405 C C . LYS A 1 186 ? -7.922 -10.643 -0.168 1.00 96.12 186 LYS A C 1
ATOM 1407 O O . LYS A 1 186 ? -9.001 -11.192 0.048 1.00 96.12 186 LYS A O 1
ATOM 1412 N N . THR A 1 187 ? -7.481 -9.635 0.583 1.00 96.44 187 THR A N 1
ATOM 1413 C CA . THR A 1 187 ? -8.288 -9.037 1.655 1.00 96.44 187 THR A CA 1
ATOM 1414 C C . THR A 1 187 ? -9.456 -8.243 1.074 1.00 96.44 187 THR A C 1
ATOM 1416 O O . THR A 1 187 ? -10.564 -8.403 1.576 1.00 96.44 187 THR A O 1
ATOM 1419 N N . MET A 1 188 ? -9.232 -7.469 0.008 1.00 96.94 188 MET A N 1
ATOM 1420 C CA . MET A 1 188 ? -10.264 -6.707 -0.697 1.00 96.94 188 MET A CA 1
ATOM 1421 C C . MET A 1 188 ? -11.349 -7.639 -1.242 1.00 96.94 188 MET A C 1
ATOM 1423 O O . MET A 1 188 ? -12.480 -7.579 -0.774 1.00 96.94 188 MET A O 1
ATOM 1427 N N . PHE A 1 189 ? -11.003 -8.621 -2.077 1.00 96.88 189 PHE A N 1
ATOM 1428 C CA . PHE A 1 189 ? -11.990 -9.583 -2.594 1.00 96.88 189 PHE A CA 1
ATOM 1429 C C . PHE A 1 189 ? -12.632 -10.465 -1.510 1.00 96.88 189 PHE A C 1
ATOM 1431 O O . PHE A 1 189 ? -13.741 -10.964 -1.675 1.00 96.88 189 PHE A O 1
ATOM 1438 N N . GLY A 1 190 ? -11.951 -10.677 -0.381 1.00 96.50 190 GLY A N 1
ATOM 1439 C CA . GLY A 1 190 ? -12.485 -11.461 0.732 1.00 96.50 190 GLY A CA 1
ATOM 1440 C C . GLY A 1 190 ? -13.438 -10.698 1.658 1.00 96.50 190 GLY A C 1
ATOM 1441 O O . GLY A 1 190 ? -14.197 -11.339 2.386 1.00 96.50 190 GLY A O 1
ATOM 1442 N N . LYS A 1 191 ? -13.368 -9.362 1.690 1.00 95.75 191 LYS A N 1
ATOM 1443 C CA . LYS A 1 191 ? -14.111 -8.516 2.644 1.00 95.75 191 LYS A CA 1
ATOM 1444 C C . LYS A 1 191 ? -15.049 -7.518 1.982 1.00 95.75 191 LYS A C 1
ATOM 1446 O O . LYS A 1 191 ? -16.099 -7.236 2.545 1.00 95.75 191 LYS A O 1
ATOM 1451 N N . ILE A 1 192 ? -14.665 -7.012 0.821 1.00 96.31 192 ILE A N 1
ATOM 1452 C CA . ILE A 1 192 ? -15.332 -5.947 0.074 1.00 96.31 192 ILE A CA 1
ATOM 1453 C C . ILE A 1 192 ? -15.319 -6.241 -1.440 1.00 96.31 192 ILE A C 1
ATOM 1455 O O . ILE A 1 192 ? -14.854 -5.409 -2.211 1.00 96.31 192 ILE A O 1
ATOM 1459 N N . PRO A 1 193 ? -15.787 -7.421 -1.896 1.00 95.94 193 PRO A N 1
ATOM 1460 C CA . PRO A 1 193 ? -15.682 -7.819 -3.303 1.00 95.94 193 PRO A CA 1
ATOM 1461 C C . PRO A 1 193 ? -16.348 -6.824 -4.259 1.00 95.94 193 PRO A C 1
ATOM 1463 O O . PRO A 1 193 ? -15.710 -6.407 -5.215 1.00 95.94 193 PRO A O 1
ATOM 1466 N N . ASP A 1 194 ? -17.573 -6.382 -3.957 1.00 94.81 194 ASP A N 1
ATOM 1467 C CA . ASP A 1 194 ? -18.309 -5.447 -4.820 1.00 94.81 194 ASP A CA 1
ATOM 1468 C C . ASP A 1 194 ? -17.576 -4.101 -4.952 1.00 94.81 194 ASP A C 1
ATOM 1470 O O . ASP A 1 194 ? -17.499 -3.539 -6.040 1.00 94.81 194 ASP A O 1
ATOM 1474 N N . VAL A 1 195 ? -16.986 -3.616 -3.852 1.00 95.31 195 VAL A N 1
ATOM 1475 C CA . VAL A 1 195 ? -16.180 -2.386 -3.843 1.00 95.31 195 VAL A CA 1
ATOM 1476 C C . VAL A 1 195 ? -14.910 -2.585 -4.662 1.00 95.31 195 VAL A C 1
ATOM 1478 O O . VAL A 1 195 ? -14.595 -1.745 -5.495 1.00 95.31 195 VAL A O 1
ATOM 1481 N N . ALA A 1 196 ? -14.202 -3.700 -4.454 1.00 95.19 196 ALA A N 1
ATOM 1482 C CA . ALA A 1 196 ? -12.954 -4.012 -5.145 1.00 95.19 196 ALA A CA 1
ATOM 1483 C C . ALA A 1 196 ? -13.143 -4.103 -6.667 1.00 95.19 196 ALA A C 1
ATOM 1485 O O . ALA A 1 196 ? -12.312 -3.596 -7.412 1.00 95.19 196 ALA A O 1
ATOM 1486 N N . GLU A 1 197 ? -14.247 -4.703 -7.121 1.00 93.56 197 GLU A N 1
ATOM 1487 C CA . GLU A 1 197 ? -14.597 -4.800 -8.545 1.00 93.56 197 GLU A CA 1
ATOM 1488 C C . GLU A 1 197 ? -14.993 -3.445 -9.155 1.00 93.56 197 GLU A C 1
ATOM 1490 O O . GLU A 1 197 ? -14.812 -3.239 -10.354 1.00 93.56 197 GLU A O 1
ATOM 1495 N N . SER A 1 198 ? -15.538 -2.523 -8.355 1.00 94.06 198 SER A N 1
ATOM 1496 C CA . SER A 1 198 ? -15.929 -1.181 -8.812 1.00 94.06 198 SER A CA 1
ATOM 1497 C C . SER A 1 198 ? -14.845 -0.113 -8.661 1.00 94.06 198 SER A C 1
ATOM 1499 O O . SER A 1 198 ? -15.024 0.995 -9.161 1.00 94.06 198 SER A O 1
ATOM 1501 N N . MET A 1 199 ? -13.769 -0.417 -7.935 1.00 94.75 199 MET A N 1
ATOM 1502 C CA . MET A 1 199 ? -12.712 0.535 -7.614 1.00 94.75 199 MET A CA 1
ATOM 1503 C C . MET A 1 199 ? -11.870 0.827 -8.854 1.00 94.75 199 MET A C 1
ATOM 1505 O O . MET A 1 199 ? -11.453 -0.094 -9.564 1.00 94.75 199 MET A O 1
ATOM 1509 N N . HIS A 1 200 ? -11.586 2.107 -9.078 1.00 95.81 200 HIS A N 1
ATOM 1510 C CA . HIS A 1 200 ? -10.590 2.544 -10.044 1.00 95.81 200 HIS A CA 1
ATOM 1511 C C . HIS A 1 200 ? -9.383 3.066 -9.270 1.00 95.81 200 HIS A C 1
ATOM 1513 O O . HIS A 1 200 ? -9.497 4.010 -8.500 1.00 95.81 200 HIS A O 1
ATOM 1519 N N . VAL A 1 201 ? -8.229 2.430 -9.416 1.00 97.38 201 VAL A N 1
ATOM 1520 C CA . VAL A 1 201 ? -7.031 2.758 -8.639 1.00 97.38 201 VAL A CA 1
ATOM 1521 C C . VAL A 1 201 ? -6.032 3.494 -9.515 1.00 97.38 201 VAL A C 1
ATOM 1523 O O . VAL A 1 201 ? -5.787 3.083 -10.644 1.00 97.38 201 VAL A O 1
ATOM 1526 N N . VAL A 1 202 ? -5.408 4.544 -8.988 1.00 97.38 202 VAL A N 1
ATOM 1527 C CA . VAL A 1 202 ? -4.221 5.160 -9.589 1.00 97.38 202 VAL A CA 1
ATOM 1528 C C . VAL A 1 202 ? -3.059 5.067 -8.614 1.00 97.38 202 VAL A C 1
ATOM 1530 O O . VAL A 1 202 ? -3.102 5.624 -7.518 1.00 97.38 202 VAL A O 1
ATOM 1533 N N . LEU A 1 203 ? -2.024 4.339 -9.019 1.00 97.12 203 LEU A N 1
ATOM 1534 C CA . LEU A 1 203 ? -0.808 4.132 -8.247 1.00 97.12 203 LEU A CA 1
ATOM 1535 C C . LEU A 1 203 ? 0.207 5.244 -8.516 1.00 97.12 203 LEU A C 1
ATOM 1537 O O . LEU A 1 203 ? 0.504 5.571 -9.667 1.00 97.12 203 LEU A O 1
ATOM 1541 N N . VAL A 1 204 ? 0.768 5.805 -7.448 1.00 96.31 204 VAL A N 1
ATOM 1542 C CA . VAL A 1 204 ? 1.735 6.905 -7.509 1.00 96.31 204 VAL A CA 1
ATOM 1543 C C . VAL A 1 204 ? 3.033 6.462 -6.848 1.00 96.31 204 VAL A C 1
ATOM 1545 O O . VAL A 1 204 ? 3.097 6.300 -5.634 1.00 96.31 204 VAL A O 1
ATOM 1548 N N . GLY A 1 205 ? 4.069 6.233 -7.650 1.00 91.62 205 GLY A N 1
ATOM 1549 C CA . GLY A 1 205 ? 5.418 5.924 -7.169 1.00 91.62 205 GLY A CA 1
ATOM 1550 C C . GLY A 1 205 ? 6.355 7.133 -7.215 1.00 91.62 205 GLY A C 1
ATOM 1551 O O . GLY A 1 205 ? 5.987 8.201 -7.709 1.00 91.62 205 GLY A O 1
ATOM 1552 N N . ASP A 1 206 ? 7.598 6.939 -6.762 1.00 83.00 206 ASP A N 1
ATOM 1553 C CA . ASP A 1 206 ? 8.696 7.889 -7.016 1.00 83.00 206 ASP A CA 1
ATOM 1554 C C . ASP A 1 206 ? 8.951 8.032 -8.522 1.00 83.00 206 ASP A C 1
ATOM 1556 O O . ASP A 1 206 ? 9.236 9.114 -9.022 1.00 83.00 206 ASP A O 1
ATOM 1560 N N . SER A 1 207 ? 8.793 6.931 -9.258 1.00 72.62 207 SER A N 1
ATOM 1561 C CA . SER A 1 207 ? 8.846 6.877 -10.714 1.00 72.62 207 SER A CA 1
ATOM 1562 C C . SER A 1 207 ? 7.773 5.933 -11.260 1.00 72.62 207 SER A C 1
ATOM 1564 O O . SER A 1 207 ? 7.197 5.129 -10.521 1.00 72.62 207 SER A O 1
ATOM 1566 N N . GLN A 1 208 ? 7.518 5.987 -12.570 1.00 72.31 208 GLN A N 1
ATOM 1567 C CA . GLN A 1 208 ? 6.518 5.121 -13.207 1.00 72.31 208 GLN A CA 1
ATOM 1568 C C . GLN A 1 208 ? 6.834 3.621 -13.074 1.00 72.31 208 GLN A C 1
ATOM 1570 O O . GLN A 1 208 ? 5.918 2.811 -12.952 1.00 72.31 208 GLN A O 1
ATOM 1575 N N . SER A 1 209 ? 8.116 3.231 -13.068 1.00 67.31 209 SER A N 1
ATOM 1576 C CA . SER A 1 209 ? 8.503 1.816 -12.998 1.00 67.31 209 SER A CA 1
ATOM 1577 C C . SER A 1 209 ? 8.139 1.189 -11.657 1.00 67.31 209 SER A C 1
ATOM 1579 O O . SER A 1 209 ? 7.845 0.002 -11.614 1.00 67.31 209 SER A O 1
ATOM 1581 N N . ASN A 1 210 ? 8.076 1.979 -10.580 1.00 72.00 210 ASN A N 1
ATOM 1582 C CA . ASN A 1 210 ? 7.683 1.482 -9.260 1.00 72.00 210 ASN A CA 1
ATOM 1583 C C . ASN A 1 210 ? 6.209 1.062 -9.187 1.00 72.00 210 ASN A C 1
ATOM 1585 O O . ASN A 1 210 ? 5.844 0.274 -8.322 1.00 72.00 210 ASN A O 1
ATOM 1589 N N . ALA A 1 211 ? 5.363 1.597 -10.067 1.00 85.50 211 ALA A N 1
ATOM 1590 C CA . ALA A 1 211 ? 3.922 1.375 -10.035 1.00 85.50 211 ALA A CA 1
ATOM 1591 C C . ALA A 1 211 ? 3.427 0.420 -11.135 1.00 85.50 211 ALA A C 1
ATOM 1593 O O . ALA A 1 211 ? 2.333 -0.131 -11.012 1.00 85.50 211 ALA A O 1
ATOM 1594 N N . LEU A 1 212 ? 4.221 0.205 -12.191 1.00 84.00 212 LEU A N 1
ATOM 1595 C CA . LEU A 1 212 ? 3.839 -0.591 -13.360 1.00 84.00 212 LEU A CA 1
ATOM 1596 C C . LEU A 1 212 ? 3.478 -2.040 -12.997 1.00 84.00 212 LEU A C 1
ATOM 1598 O O . LEU A 1 212 ? 2.379 -2.493 -13.318 1.00 84.00 212 LEU A O 1
ATOM 1602 N N . ASP A 1 213 ? 4.371 -2.755 -12.313 1.00 84.38 213 ASP A N 1
ATOM 1603 C CA . ASP A 1 213 ? 4.166 -4.176 -11.999 1.00 84.38 213 ASP A CA 1
ATOM 1604 C C . ASP A 1 213 ? 2.976 -4.371 -11.055 1.00 84.38 213 ASP A C 1
ATOM 1606 O O . ASP A 1 213 ? 2.133 -5.249 -11.254 1.00 84.38 213 ASP A O 1
ATOM 1610 N N . SER A 1 214 ? 2.850 -3.498 -10.056 1.00 90.25 214 SER A N 1
ATOM 1611 C CA . SER A 1 214 ? 1.728 -3.517 -9.119 1.00 90.25 214 SER A CA 1
ATOM 1612 C C . SER A 1 214 ? 0.403 -3.220 -9.813 1.00 90.25 214 SER A C 1
ATOM 1614 O O . SER A 1 214 ? -0.589 -3.901 -9.540 1.00 90.25 214 SER A O 1
ATOM 1616 N N . ALA A 1 215 ? 0.384 -2.277 -10.762 1.00 91.25 215 ALA A N 1
ATOM 1617 C CA . ALA A 1 215 ? -0.793 -2.005 -11.578 1.00 91.25 215 ALA A CA 1
ATOM 1618 C C . ALA A 1 215 ? -1.183 -3.232 -12.412 1.00 91.25 215 ALA A C 1
ATOM 1620 O O . ALA A 1 215 ? -2.355 -3.609 -12.430 1.00 91.25 215 ALA A O 1
ATOM 1621 N N . GLN A 1 216 ? -0.223 -3.905 -13.051 1.00 85.94 216 GLN A N 1
ATOM 1622 C CA . GLN A 1 216 ? -0.490 -5.127 -13.817 1.00 85.94 216 GLN A CA 1
ATOM 1623 C C . GLN A 1 216 ? -1.073 -6.239 -12.935 1.00 85.94 216 GLN A C 1
ATOM 1625 O O . GLN A 1 216 ? -2.116 -6.798 -13.271 1.00 85.94 216 GLN A O 1
ATOM 1630 N N . ILE A 1 217 ? -0.472 -6.503 -11.771 1.00 88.25 217 ILE A N 1
ATOM 1631 C CA . ILE A 1 217 ? -0.949 -7.526 -10.826 1.00 88.25 217 ILE A CA 1
ATOM 1632 C C . ILE A 1 217 ? -2.382 -7.227 -10.352 1.00 88.25 217 ILE A C 1
ATOM 1634 O O . ILE A 1 217 ? -3.197 -8.144 -10.220 1.00 88.25 217 ILE A O 1
ATOM 1638 N N . MET A 1 218 ? -2.712 -5.959 -10.088 1.00 94.00 218 MET A N 1
ATOM 1639 C CA . MET A 1 218 ? -4.065 -5.567 -9.681 1.00 94.00 218 MET A CA 1
ATOM 1640 C C . MET A 1 218 ? -5.088 -5.736 -10.810 1.00 94.00 218 MET A C 1
ATOM 1642 O O . MET A 1 218 ? -6.163 -6.288 -10.560 1.00 94.00 218 MET A O 1
ATOM 1646 N N . ASN A 1 219 ? -4.739 -5.356 -12.043 1.00 92.12 219 ASN A N 1
ATOM 1647 C CA . ASN A 1 219 ? -5.596 -5.570 -13.212 1.00 92.12 219 ASN A CA 1
ATOM 1648 C C . ASN A 1 219 ? -5.833 -7.057 -13.486 1.00 92.12 219 ASN A C 1
ATOM 1650 O O . ASN A 1 219 ? -6.972 -7.465 -13.714 1.00 92.12 219 ASN A O 1
ATOM 1654 N N . ASP A 1 220 ? -4.792 -7.885 -13.395 1.00 88.38 220 ASP A N 1
ATOM 1655 C CA . ASP A 1 220 ? -4.905 -9.341 -13.542 1.00 88.38 220 ASP A CA 1
ATOM 1656 C C . ASP A 1 220 ? -5.806 -9.961 -12.463 1.00 88.38 220 ASP A C 1
ATOM 1658 O O . ASP A 1 220 ? -6.478 -10.971 -12.699 1.00 88.38 220 ASP A O 1
ATOM 1662 N N . ALA A 1 221 ? -5.861 -9.342 -11.281 1.00 90.44 221 ALA A N 1
ATOM 1663 C CA . ALA A 1 221 ? -6.776 -9.718 -10.212 1.00 90.44 221 ALA A CA 1
ATOM 1664 C C . ALA A 1 221 ? -8.208 -9.178 -10.396 1.00 90.44 221 ALA A C 1
ATOM 1666 O O . ALA A 1 221 ? -9.095 -9.596 -9.652 1.00 90.44 221 ALA A O 1
ATOM 1667 N N . GLY A 1 222 ? -8.449 -8.300 -11.374 1.00 90.69 222 GLY A N 1
ATOM 1668 C CA . GLY A 1 222 ? -9.761 -7.731 -11.689 1.00 90.69 222 GLY A CA 1
ATOM 1669 C C . GLY A 1 222 ? -10.070 -6.388 -11.022 1.00 90.69 222 GLY A C 1
ATOM 1670 O O . GLY A 1 222 ? -11.235 -6.005 -10.990 1.00 90.69 222 GLY A O 1
ATOM 1671 N N . ILE A 1 223 ? -9.065 -5.688 -10.489 1.00 95.56 223 ILE A N 1
ATOM 1672 C CA . ILE A 1 223 ? -9.202 -4.308 -9.999 1.00 95.56 223 ILE A CA 1
ATOM 1673 C C . ILE A 1 223 ? -8.706 -3.382 -11.106 1.00 95.56 223 ILE A C 1
ATOM 1675 O O . ILE A 1 223 ? -7.584 -3.549 -11.577 1.00 95.56 223 ILE A O 1
ATOM 1679 N N . THR A 1 224 ? -9.533 -2.428 -11.535 1.00 95.44 224 THR A N 1
ATOM 1680 C CA . THR A 1 224 ? -9.143 -1.493 -12.599 1.00 95.44 224 THR A CA 1
ATOM 1681 C C . THR A 1 224 ? -8.069 -0.566 -12.054 1.00 95.44 224 THR A C 1
ATOM 1683 O O . THR A 1 224 ? -8.367 0.276 -11.210 1.00 95.44 224 THR A O 1
ATOM 1686 N N . THR A 1 225 ? -6.832 -0.711 -12.525 1.00 95.75 225 THR A N 1
ATOM 1687 C CA . THR A 1 225 ? -5.699 0.035 -11.970 1.00 95.75 225 THR A CA 1
ATOM 1688 C C . THR A 1 225 ? -4.881 0.706 -13.065 1.00 95.75 225 THR A C 1
ATOM 1690 O O . THR A 1 225 ? -4.480 0.065 -14.032 1.00 95.75 225 THR A O 1
ATOM 1693 N N . SER A 1 226 ? -4.569 1.981 -12.879 1.00 95.75 226 SER A N 1
ATOM 1694 C CA . SER A 1 226 ? -3.577 2.718 -13.655 1.00 95.75 226 SER A CA 1
ATOM 1695 C C . SER A 1 226 ? -2.434 3.196 -12.754 1.00 95.75 226 SER A C 1
ATOM 1697 O O . SER A 1 226 ? -2.509 3.090 -11.530 1.00 95.75 226 SER A O 1
ATOM 1699 N N . TYR A 1 227 ? -1.373 3.745 -13.335 1.00 94.38 227 TYR A N 1
ATOM 1700 C CA . TYR A 1 227 ? -0.315 4.455 -12.615 1.00 94.38 227 TYR A CA 1
ATOM 1701 C C . TYR A 1 227 ? -0.115 5.871 -13.160 1.00 94.38 227 TYR A C 1
ATOM 1703 O O . TYR A 1 227 ? -0.398 6.144 -14.329 1.00 94.38 227 TYR A O 1
ATOM 1711 N N . LEU A 1 228 ? 0.398 6.772 -12.318 1.00 94.62 228 LEU A N 1
ATOM 1712 C CA . LEU A 1 228 ? 0.748 8.131 -12.727 1.00 94.62 228 LEU A CA 1
ATOM 1713 C C . LEU A 1 228 ? 2.021 8.122 -13.588 1.00 94.62 228 LEU A C 1
ATOM 1715 O O . LEU A 1 228 ? 3.100 7.710 -13.152 1.00 94.62 228 LEU A O 1
ATOM 1719 N N . THR A 1 229 ? 1.887 8.588 -14.825 1.00 87.38 229 THR A N 1
ATOM 1720 C CA . THR A 1 229 ? 2.968 8.661 -15.814 1.00 87.38 229 THR A CA 1
ATOM 1721 C C . THR A 1 229 ? 4.033 9.639 -15.346 1.00 87.38 229 THR A C 1
ATOM 1723 O O . THR A 1 229 ? 3.746 10.816 -15.203 1.00 87.38 229 THR A O 1
ATOM 1726 N N . GLY A 1 230 ? 5.266 9.170 -15.148 1.00 81.94 230 GLY A N 1
ATOM 1727 C CA . GLY A 1 230 ? 6.357 9.982 -14.598 1.00 81.94 230 GLY A CA 1
ATOM 1728 C C . GLY A 1 230 ? 6.411 10.044 -13.065 1.00 81.94 230 GLY A C 1
ATOM 1729 O O . GLY A 1 230 ? 7.319 10.673 -12.532 1.00 81.94 230 GLY A O 1
ATOM 1730 N N . GLY A 1 231 ? 5.513 9.353 -12.350 1.00 89.69 231 GLY A N 1
ATOM 1731 C CA . GLY A 1 231 ? 5.504 9.316 -10.883 1.00 89.69 231 GLY A CA 1
ATOM 1732 C C . GLY A 1 231 ? 5.137 10.658 -10.247 1.00 89.69 231 GLY A C 1
ATOM 1733 O O . GLY A 1 231 ? 4.623 11.555 -10.911 1.00 89.69 231 GLY A O 1
ATOM 1734 N N . ILE A 1 232 ? 5.391 10.804 -8.948 1.00 92.88 232 ILE A N 1
ATOM 1735 C CA . ILE A 1 232 ? 5.008 12.008 -8.193 1.00 92.88 232 ILE A CA 1
ATOM 1736 C C . ILE A 1 232 ? 5.623 13.307 -8.745 1.00 92.88 232 ILE A C 1
ATOM 1738 O O . ILE A 1 232 ? 4.976 14.347 -8.701 1.00 92.88 232 ILE A O 1
ATOM 1742 N N . ASP A 1 233 ? 6.832 13.252 -9.310 1.00 89.06 233 ASP A N 1
ATOM 1743 C CA . ASP A 1 233 ? 7.529 14.429 -9.852 1.00 89.06 233 ASP A CA 1
ATOM 1744 C C . ASP A 1 233 ? 6.854 15.001 -11.112 1.00 89.06 233 ASP A C 1
ATOM 1746 O O . ASP A 1 233 ? 7.140 16.129 -11.511 1.00 89.06 233 ASP A O 1
ATOM 1750 N N . SER A 1 234 ? 5.963 14.227 -11.738 1.00 87.81 234 SER A N 1
ATOM 1751 C CA . SER A 1 234 ? 5.149 14.661 -12.878 1.00 87.81 234 SER A CA 1
ATOM 1752 C C . SER A 1 234 ? 3.856 15.375 -12.482 1.00 87.81 234 SER A C 1
ATOM 1754 O O . SER A 1 234 ? 3.154 15.870 -13.359 1.00 87.81 234 SER A O 1
ATOM 1756 N N . TRP A 1 235 ? 3.506 15.380 -11.192 1.00 93.31 235 TRP A N 1
ATOM 1757 C CA . TRP A 1 235 ? 2.278 16.002 -10.719 1.00 93.31 235 TRP A CA 1
ATOM 1758 C C . TRP A 1 235 ? 2.370 17.525 -10.845 1.00 93.31 235 TRP A C 1
ATOM 1760 O O . TRP A 1 235 ? 3.272 18.152 -10.287 1.00 93.31 235 TRP A O 1
ATOM 1770 N N . ASP A 1 236 ? 1.432 18.111 -11.586 1.00 83.75 236 ASP A N 1
ATOM 1771 C CA . ASP A 1 236 ? 1.485 19.523 -11.983 1.00 83.75 236 ASP A CA 1
ATOM 1772 C C . ASP A 1 236 ? 0.894 20.489 -10.934 1.00 83.75 236 ASP A C 1
ATOM 1774 O O . ASP A 1 236 ? 1.125 21.700 -11.021 1.00 83.75 236 ASP A O 1
ATOM 1778 N N . ASP A 1 237 ? 0.150 19.981 -9.942 1.00 88.38 237 ASP A N 1
ATOM 1779 C CA . ASP A 1 237 ? -0.509 20.787 -8.900 1.00 88.38 237 ASP A CA 1
ATOM 1780 C C . ASP A 1 237 ? 0.249 20.769 -7.554 1.00 88.38 237 ASP A C 1
ATOM 1782 O O . ASP A 1 237 ? 1.228 20.046 -7.348 1.00 88.38 237 ASP A O 1
ATOM 1786 N N . GLU A 1 238 ? -0.186 21.596 -6.603 1.00 91.75 238 GLU A N 1
ATOM 1787 C CA . GLU A 1 238 ? 0.423 21.691 -5.281 1.00 91.75 238 GLU A CA 1
ATOM 1788 C C . GLU A 1 238 ? 0.291 20.378 -4.494 1.00 91.75 238 GLU A C 1
ATOM 1790 O O . GLU A 1 238 ? -0.796 19.842 -4.270 1.00 91.75 238 GLU A O 1
ATOM 1795 N N . LEU A 1 239 ? 1.428 19.880 -4.004 1.00 94.69 239 LEU A N 1
ATOM 1796 C CA . LEU A 1 239 ? 1.457 18.737 -3.102 1.00 94.69 239 LEU A CA 1
ATOM 1797 C C . LEU A 1 239 ? 1.002 19.138 -1.694 1.00 94.69 239 LEU A C 1
ATOM 1799 O O . LEU A 1 239 ? 1.448 20.132 -1.116 1.00 94.69 239 LEU A O 1
ATOM 1803 N N . SER A 1 240 ? 0.161 18.295 -1.108 1.00 92.75 240 SER A N 1
ATOM 1804 C CA . SER A 1 240 ? -0.229 18.360 0.295 1.00 92.75 240 SER A CA 1
ATOM 1805 C C . SER A 1 240 ? 0.862 17.800 1.200 1.00 92.75 240 SER A C 1
ATOM 1807 O O . SER A 1 240 ? 1.634 16.927 0.815 1.00 92.75 240 SER A O 1
ATOM 1809 N N . THR A 1 241 ? 0.921 18.286 2.438 1.00 91.75 241 THR A N 1
ATOM 1810 C CA . THR A 1 241 ? 1.839 17.766 3.461 1.00 91.75 241 THR A CA 1
ATOM 1811 C C . THR A 1 241 ? 1.050 17.280 4.660 1.00 91.75 241 THR A C 1
ATOM 1813 O O . THR A 1 241 ? 0.008 17.842 5.002 1.00 91.75 241 THR A O 1
ATOM 1816 N N . LYS A 1 242 ? 1.546 16.225 5.306 1.00 83.81 242 LYS A N 1
ATOM 1817 C CA . LYS A 1 242 ? 0.893 15.628 6.470 1.00 83.81 242 LYS A CA 1
ATOM 1818 C C . LYS A 1 242 ? 1.768 15.832 7.693 1.00 83.81 242 LYS A C 1
ATOM 1820 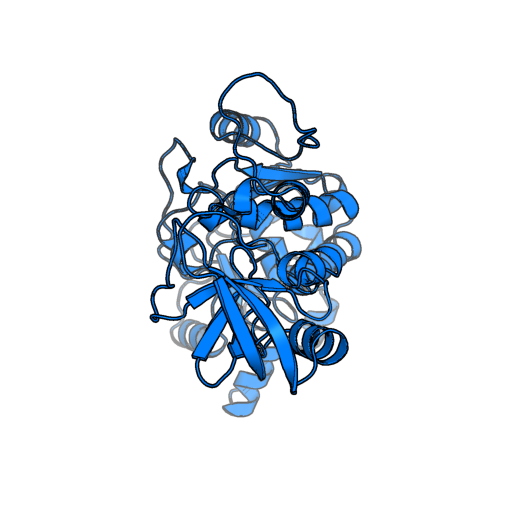O O . LYS A 1 242 ? 2.928 15.433 7.718 1.00 83.81 242 LYS A O 1
ATOM 1825 N N . MET A 1 243 ? 1.213 16.488 8.708 1.00 76.94 243 MET A N 1
ATOM 1826 C CA . MET A 1 243 ? 1.945 16.788 9.944 1.00 76.94 243 MET A CA 1
ATOM 1827 C C . MET A 1 243 ? 2.039 15.582 10.888 1.00 76.94 243 MET A C 1
ATOM 1829 O O . MET A 1 243 ? 2.842 15.590 11.821 1.00 76.94 243 MET A O 1
ATOM 1833 N N . THR A 1 244 ? 1.207 14.568 10.665 1.00 83.94 244 THR A N 1
ATOM 1834 C CA . THR A 1 244 ? 1.060 13.377 11.498 1.00 83.94 244 THR A CA 1
ATOM 1835 C C . THR A 1 244 ? 1.607 12.137 10.777 1.00 83.94 244 THR A C 1
ATOM 1837 O O . THR A 1 244 ? 1.402 11.977 9.571 1.00 83.94 244 THR A O 1
ATOM 1840 N N . PRO A 1 245 ? 2.304 11.234 11.496 1.00 89.88 245 PRO A N 1
ATOM 1841 C CA . PRO A 1 245 ? 2.751 9.960 10.942 1.00 89.88 245 PRO A CA 1
ATOM 1842 C C . PRO A 1 245 ? 1.592 9.094 10.457 1.00 89.88 245 PRO A C 1
ATOM 1844 O O . PRO A 1 245 ? 0.640 8.882 11.199 1.00 89.88 245 PRO A O 1
ATOM 1847 N N . THR A 1 246 ? 1.711 8.505 9.268 1.00 92.69 246 THR A N 1
ATOM 1848 C CA . THR A 1 246 ? 0.684 7.604 8.708 1.00 92.69 246 THR A CA 1
ATOM 1849 C C . THR A 1 246 ? 0.661 6.221 9.357 1.00 92.69 246 THR A C 1
ATOM 1851 O O . THR A 1 246 ? -0.280 5.454 9.163 1.00 92.69 246 THR A O 1
ATOM 1854 N N . ILE A 1 247 ? 1.677 5.900 10.158 1.00 95.19 247 ILE A N 1
ATOM 1855 C CA . ILE A 1 247 ? 1.803 4.664 10.928 1.00 95.19 247 ILE A CA 1
ATOM 1856 C C . ILE A 1 247 ? 2.098 5.038 12.379 1.00 95.19 247 ILE A C 1
ATOM 1858 O O . ILE A 1 247 ? 2.885 5.947 12.647 1.00 95.19 247 ILE A O 1
ATOM 1862 N N . ILE A 1 248 ? 1.486 4.316 13.314 1.00 96.50 248 ILE A N 1
ATOM 1863 C CA . ILE A 1 248 ? 1.750 4.428 14.747 1.00 96.50 248 ILE A CA 1
ATOM 1864 C C . ILE A 1 248 ? 2.058 3.043 15.311 1.00 96.50 248 ILE A C 1
ATOM 1866 O O . ILE A 1 248 ? 1.343 2.081 15.038 1.00 96.50 248 ILE A O 1
ATOM 1870 N N . ASP A 1 249 ? 3.135 2.914 16.082 1.00 97.69 249 ASP A N 1
ATOM 1871 C CA . ASP A 1 249 ? 3.452 1.658 16.760 1.00 97.69 249 ASP A CA 1
ATOM 1872 C C . ASP A 1 249 ? 2.705 1.525 18.103 1.00 97.69 249 ASP A C 1
ATOM 1874 O O . ASP A 1 249 ? 2.054 2.452 18.594 1.00 97.69 249 ASP A O 1
ATOM 1878 N N . SER A 1 250 ? 2.779 0.336 18.707 1.00 97.50 250 SER A N 1
ATOM 1879 C CA . SER A 1 250 ? 2.078 0.050 19.967 1.00 97.50 250 SER A CA 1
ATOM 1880 C C . SER A 1 250 ? 2.595 0.871 21.153 1.00 97.50 250 SER A C 1
ATOM 1882 O O . SER A 1 250 ? 1.823 1.180 22.056 1.00 97.50 250 SER A O 1
ATOM 1884 N N . GLU A 1 251 ? 3.875 1.243 21.172 1.00 97.62 251 GLU A N 1
ATOM 1885 C CA . GLU A 1 251 ? 4.431 2.051 22.256 1.00 97.62 251 GLU A CA 1
ATOM 1886 C C . GLU A 1 251 ? 3.932 3.492 22.161 1.00 97.62 251 GLU A C 1
ATOM 1888 O O . GLU A 1 251 ? 3.404 4.027 23.137 1.00 97.62 251 GLU A O 1
ATOM 1893 N N . ALA A 1 252 ? 4.030 4.097 20.978 1.00 97.44 252 ALA A N 1
ATOM 1894 C CA . ALA A 1 252 ? 3.552 5.441 20.703 1.00 97.44 252 ALA A CA 1
ATOM 1895 C C . ALA A 1 252 ? 2.049 5.567 20.981 1.00 97.44 252 ALA A C 1
ATOM 1897 O O . ALA A 1 252 ? 1.643 6.483 21.700 1.00 97.44 252 ALA A O 1
ATOM 1898 N N . LEU A 1 253 ? 1.233 4.616 20.505 1.00 97.31 253 LEU A N 1
ATOM 1899 C CA . LEU A 1 253 ? -0.203 4.607 20.789 1.00 97.31 253 LEU A CA 1
ATOM 1900 C C . LEU A 1 253 ? -0.479 4.487 22.293 1.00 97.31 253 LEU A C 1
ATOM 1902 O O . LEU A 1 253 ? -1.327 5.200 22.828 1.00 97.31 253 LEU A O 1
ATOM 1906 N N . TYR A 1 254 ? 0.257 3.632 23.009 1.00 97.00 254 TYR A N 1
ATOM 1907 C CA . TYR A 1 254 ? 0.095 3.507 24.456 1.00 97.00 254 TYR A CA 1
ATOM 1908 C C . TYR A 1 254 ? 0.390 4.825 25.173 1.00 97.00 254 TYR A C 1
ATOM 1910 O O . TYR A 1 254 ? -0.392 5.229 26.033 1.00 97.00 254 TYR A O 1
ATOM 1918 N N . GLN A 1 255 ? 1.464 5.526 24.796 1.00 96.19 255 GLN A N 1
ATOM 1919 C CA . GLN A 1 255 ? 1.783 6.834 25.372 1.00 96.19 255 GLN A CA 1
ATOM 1920 C C . GLN A 1 255 ? 0.694 7.873 25.084 1.00 96.19 255 GLN A C 1
ATOM 1922 O O . GLN A 1 255 ? 0.291 8.578 26.008 1.00 96.19 255 GLN A O 1
ATOM 1927 N N . GLN A 1 256 ? 0.166 7.932 23.856 1.00 95.88 256 GLN A N 1
ATOM 1928 C CA . GLN A 1 256 ? -0.933 8.844 23.510 1.00 95.88 256 GLN A CA 1
ATOM 1929 C C . GLN A 1 256 ? -2.178 8.586 24.371 1.00 95.88 256 GLN A C 1
ATOM 1931 O O . GLN A 1 256 ? -2.766 9.516 24.927 1.00 95.88 256 GLN A O 1
ATOM 1936 N N . LEU A 1 257 ? -2.532 7.313 24.582 1.00 95.50 257 LEU A N 1
ATOM 1937 C CA . LEU A 1 257 ? -3.656 6.934 25.442 1.00 95.50 257 LEU A CA 1
ATOM 1938 C C . LEU A 1 257 ? -3.416 7.275 26.921 1.00 95.50 257 LEU A C 1
ATOM 1940 O O . LEU A 1 257 ? -4.345 7.703 27.605 1.00 95.50 257 LEU A O 1
ATOM 1944 N N . GLN A 1 258 ? -2.186 7.124 27.430 1.00 94.88 258 GLN A N 1
ATOM 1945 C CA . GLN A 1 258 ? -1.847 7.534 28.802 1.00 94.88 258 GLN A CA 1
ATOM 1946 C C . GLN A 1 258 ? -1.900 9.055 28.985 1.00 94.88 258 GLN A C 1
ATOM 1948 O O . GLN A 1 258 ? -2.325 9.532 30.040 1.00 94.88 258 GLN A O 1
ATOM 1953 N N . ASN A 1 259 ? -1.490 9.807 27.964 1.00 96.19 259 ASN A N 1
ATOM 1954 C CA . ASN A 1 259 ? -1.508 11.268 27.968 1.00 96.19 259 ASN A CA 1
ATOM 1955 C C . ASN A 1 259 ? -2.907 11.856 27.745 1.00 96.19 259 ASN A C 1
ATOM 1957 O O . ASN A 1 259 ? -3.097 13.046 27.991 1.00 96.19 259 ASN A O 1
ATOM 1961 N N . GLN A 1 260 ? -3.884 11.023 27.363 1.00 93.12 260 GLN A N 1
ATOM 1962 C CA . GLN A 1 260 ? -5.228 11.448 26.962 1.00 93.12 260 GLN A CA 1
ATOM 1963 C C . GLN A 1 260 ? -5.185 12.403 25.764 1.00 93.12 260 GLN A C 1
ATOM 1965 O O . GLN A 1 260 ? -5.934 13.381 25.715 1.00 93.12 260 GLN A O 1
ATOM 1970 N N . ASP A 1 261 ? -4.287 12.119 24.819 1.00 94.12 261 ASP A N 1
ATOM 1971 C CA . ASP A 1 261 ? -4.209 12.854 23.564 1.00 94.12 261 ASP A CA 1
ATOM 1972 C C . ASP A 1 261 ? -5.541 12.717 22.804 1.00 94.12 261 ASP A C 1
ATOM 1974 O O . ASP A 1 261 ? -6.226 11.693 22.889 1.00 94.12 261 ASP A O 1
ATOM 1978 N N . ASP A 1 262 ? -5.936 13.769 22.084 1.00 94.19 262 ASP A N 1
ATOM 1979 C CA . ASP A 1 262 ? -7.208 13.796 21.359 1.00 94.19 262 ASP A CA 1
ATOM 1980 C C . ASP A 1 262 ? -7.090 13.015 20.044 1.00 94.19 262 ASP A C 1
ATOM 1982 O O . ASP A 1 262 ? -6.801 13.581 18.992 1.00 94.19 262 ASP A O 1
ATOM 1986 N N . ILE A 1 263 ? -7.279 11.699 20.128 1.00 95.25 263 ILE A N 1
ATOM 1987 C CA . ILE A 1 263 ? -7.260 10.766 18.997 1.00 95.25 263 ILE A CA 1
ATOM 1988 C C . ILE A 1 263 ? -8.580 10.003 18.902 1.00 95.25 263 ILE A C 1
ATOM 1990 O O . ILE A 1 263 ? -9.262 9.771 19.903 1.00 95.25 263 ILE A O 1
ATOM 1994 N N . TYR A 1 264 ? -8.929 9.572 17.694 1.00 97.06 264 TYR A N 1
ATOM 1995 C CA . TYR A 1 264 ? -10.072 8.698 17.460 1.00 97.06 264 TYR A CA 1
ATOM 1996 C C . TYR A 1 264 ? -9.597 7.280 17.155 1.00 97.06 264 TYR A C 1
ATOM 1998 O O . TYR A 1 264 ? -8.804 7.071 16.244 1.00 97.06 264 TYR A O 1
ATOM 2006 N N . LEU A 1 265 ? -10.081 6.291 17.903 1.00 97.81 265 LEU A N 1
ATOM 2007 C CA . LEU A 1 265 ? -9.740 4.887 17.682 1.00 97.81 265 LEU A CA 1
ATOM 2008 C C . LEU A 1 265 ? -10.814 4.223 16.812 1.00 97.81 265 LEU A C 1
ATOM 2010 O O . LEU A 1 265 ? -11.963 4.098 17.239 1.00 97.81 265 LEU A O 1
ATOM 2014 N N . LEU A 1 266 ? -10.436 3.768 15.620 1.00 98.19 266 LEU A N 1
ATOM 2015 C CA . LEU A 1 266 ? -11.324 3.102 14.667 1.00 98.19 266 LEU A CA 1
ATOM 2016 C C . LEU A 1 266 ? -10.917 1.636 14.495 1.00 98.19 266 LEU A C 1
ATOM 2018 O O . LEU A 1 266 ? -9.892 1.342 13.890 1.00 98.19 266 LEU A O 1
ATOM 2022 N N . ASP A 1 267 ? -11.720 0.695 14.984 1.00 98.12 267 ASP A N 1
ATOM 2023 C CA . ASP A 1 267 ? -11.487 -0.737 14.782 1.00 98.12 267 ASP A CA 1
ATOM 2024 C C . ASP A 1 267 ? -12.296 -1.253 13.587 1.00 98.12 267 ASP A C 1
ATOM 2026 O O . ASP A 1 267 ? -13.526 -1.297 13.635 1.00 98.12 267 ASP A O 1
ATOM 2030 N N . VAL A 1 268 ? -11.601 -1.675 12.526 1.00 98.25 268 VAL A N 1
ATOM 2031 C CA . VAL A 1 268 ? -12.209 -2.159 11.271 1.00 98.25 268 VAL A CA 1
ATOM 2032 C C . VAL A 1 268 ? -12.330 -3.682 11.194 1.00 98.25 268 VAL A C 1
ATOM 2034 O O . VAL A 1 268 ? -12.504 -4.270 10.118 1.00 98.25 268 VAL A O 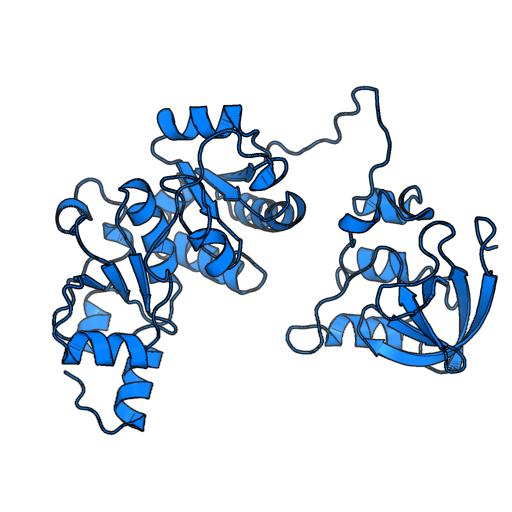1
ATOM 2037 N N . ARG A 1 269 ? -12.183 -4.370 12.332 1.00 98.12 269 ARG A N 1
ATOM 2038 C CA . ARG A 1 269 ? -12.420 -5.814 12.429 1.00 98.12 269 ARG A CA 1
ATOM 2039 C C . ARG A 1 269 ? -13.909 -6.142 12.479 1.00 98.12 269 ARG A C 1
ATOM 2041 O O . ARG A 1 269 ? -14.756 -5.277 12.678 1.00 98.12 269 ARG A O 1
ATOM 2048 N N . GLU A 1 270 ? -14.212 -7.427 12.316 1.00 97.31 270 GLU A N 1
ATOM 2049 C CA . GLU A 1 270 ? -15.569 -7.925 12.528 1.00 97.31 270 GLU A CA 1
ATOM 2050 C C . GLU A 1 270 ? -15.953 -7.810 14.010 1.00 97.31 270 GLU A C 1
ATOM 2052 O O . GLU A 1 270 ? -15.097 -8.073 14.864 1.00 97.31 270 GLU A O 1
ATOM 2057 N N . PRO A 1 271 ? -17.230 -7.558 14.351 1.00 96.69 271 PRO A N 1
ATOM 2058 C CA . PRO A 1 271 ? -17.670 -7.433 15.743 1.00 96.69 271 PRO A CA 1
ATOM 2059 C C . PRO A 1 271 ? -17.285 -8.637 16.619 1.00 96.69 271 PRO A C 1
ATOM 2061 O O . PRO A 1 271 ? -16.872 -8.478 17.765 1.00 96.69 271 PRO A O 1
ATOM 2064 N N . SER A 1 272 ? -17.317 -9.853 16.061 1.00 96.19 272 SER A N 1
ATOM 2065 C CA . SER A 1 272 ? -16.916 -11.075 16.773 1.00 96.19 272 SER A CA 1
ATOM 2066 C C . SER A 1 272 ? -15.431 -11.116 17.155 1.00 96.19 272 SER A C 1
ATOM 2068 O O . SER A 1 272 ? -15.051 -11.825 18.081 1.00 96.19 272 SER A O 1
ATOM 2070 N N . GLU A 1 273 ? -14.559 -10.401 16.435 1.00 96.25 273 GLU A N 1
ATOM 2071 C CA . GLU A 1 273 ? -13.135 -10.310 16.785 1.00 96.25 273 GLU A CA 1
ATOM 2072 C C . GLU A 1 273 ? -12.905 -9.380 17.986 1.00 96.25 273 GLU A C 1
ATOM 2074 O O . GLU A 1 273 ? -11.939 -9.578 18.726 1.00 96.25 273 GLU A O 1
ATOM 2079 N N . LEU A 1 274 ? -13.781 -8.390 18.193 1.00 94.69 274 LEU A N 1
ATOM 2080 C CA . LEU A 1 274 ? -13.710 -7.462 19.324 1.00 94.69 274 LEU A CA 1
ATOM 2081 C C . LEU A 1 274 ? -14.143 -8.120 20.637 1.00 94.69 274 LEU A C 1
ATOM 2083 O O . LEU A 1 274 ? -13.631 -7.758 21.692 1.00 94.69 274 LEU A O 1
ATOM 2087 N N . GLU A 1 275 ? -15.015 -9.133 20.581 1.00 91.69 275 GLU A N 1
ATOM 2088 C CA . GLU A 1 275 ? -15.400 -9.933 21.757 1.00 91.69 275 GLU A CA 1
ATOM 2089 C C . GLU A 1 275 ? -14.205 -10.658 22.403 1.00 91.69 275 GLU A C 1
ATOM 2091 O O . GLU A 1 27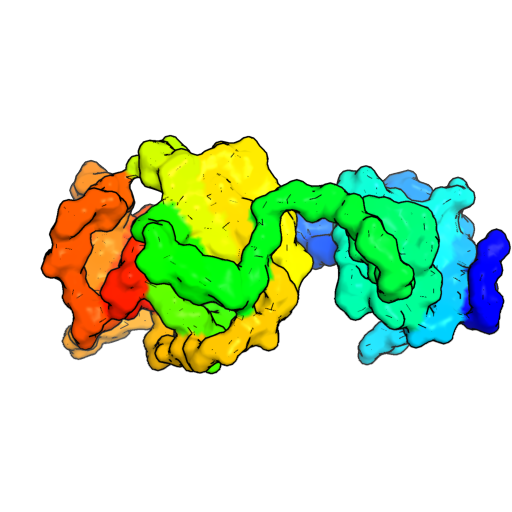5 ? -14.259 -11.024 23.578 1.00 91.69 275 GLU A O 1
ATOM 2096 N N . VAL A 1 276 ? -13.127 -10.881 21.641 1.00 90.25 276 VAL A N 1
ATOM 2097 C CA . VAL A 1 276 ? -11.893 -11.510 22.131 1.00 90.25 276 VAL A CA 1
ATOM 2098 C C . VAL A 1 276 ? -10.985 -10.487 22.810 1.00 90.25 276 VAL A C 1
ATOM 2100 O O . VAL A 1 276 ? -10.478 -10.736 23.901 1.00 90.25 276 VAL A O 1
ATOM 2103 N N . THR A 1 277 ? -10.739 -9.368 22.132 1.00 91.81 277 THR A N 1
ATOM 2104 C CA . THR A 1 277 ? -9.873 -8.274 22.586 1.00 91.81 277 THR A CA 1
ATOM 2105 C C . THR A 1 277 ? -10.167 -7.037 21.746 1.00 91.81 277 THR A C 1
ATOM 2107 O O . THR A 1 277 ? -10.435 -7.155 20.545 1.00 91.81 277 THR A O 1
ATOM 2110 N N . MET A 1 278 ? -10.089 -5.855 22.346 1.00 94.62 278 MET A N 1
ATOM 2111 C CA . MET A 1 278 ? -10.180 -4.558 21.678 1.00 94.62 278 MET A CA 1
ATOM 2112 C C . MET A 1 278 ? -9.415 -3.515 22.492 1.00 94.62 278 MET A C 1
ATOM 2114 O O . MET A 1 278 ? -9.165 -3.726 23.675 1.00 94.62 278 MET A O 1
ATOM 2118 N N . ILE A 1 279 ? -9.062 -2.387 21.876 1.00 95.62 279 ILE A N 1
ATOM 2119 C CA . ILE A 1 279 ? -8.530 -1.245 22.624 1.00 95.62 279 ILE A CA 1
ATOM 2120 C C . ILE A 1 279 ? -9.719 -0.468 23.189 1.00 95.62 279 ILE A C 1
ATOM 2122 O O . ILE A 1 279 ? -10.575 -0.004 22.430 1.00 95.62 279 ILE A O 1
ATOM 2126 N N . SER A 1 280 ? -9.795 -0.333 24.513 1.00 92.75 280 SER A N 1
ATOM 2127 C CA . SER A 1 280 ? -10.816 0.489 25.170 1.00 92.75 280 SER A CA 1
ATOM 2128 C C . SER A 1 280 ? -10.957 1.877 24.537 1.00 92.75 280 SER A C 1
ATOM 2130 O O . SER A 1 280 ? -9.973 2.581 24.333 1.00 92.75 280 SER A O 1
ATOM 2132 N N . GLY A 1 281 ? -12.200 2.277 24.256 1.00 92.94 281 GLY A N 1
ATOM 2133 C CA . GLY A 1 281 ? -12.516 3.541 23.582 1.00 92.94 281 GLY A CA 1
ATOM 2134 C C . GLY A 1 281 ? -12.576 3.458 22.054 1.00 92.94 281 GLY A C 1
ATOM 2135 O O . GLY A 1 281 ? -12.923 4.454 21.431 1.00 92.94 281 GLY A O 1
ATOM 2136 N N . SER A 1 282 ? -12.295 2.294 21.455 1.00 95.81 282 SER A N 1
ATOM 2137 C CA . SER A 1 282 ? -12.447 2.099 20.007 1.00 95.81 282 SER A CA 1
ATOM 2138 C C . SER A 1 282 ? -13.906 2.085 19.567 1.00 95.81 282 SER A C 1
ATOM 2140 O O . SER A 1 282 ? -14.731 1.378 20.151 1.00 95.81 282 SER A O 1
ATOM 2142 N N . THR A 1 283 ? -14.194 2.801 18.483 1.00 96.44 283 THR A N 1
ATOM 2143 C CA . THR A 1 283 ? -15.431 2.669 17.712 1.00 96.44 283 THR A CA 1
ATOM 2144 C C . THR A 1 283 ? -15.248 1.572 16.670 1.00 96.44 283 THR A C 1
ATOM 2146 O O . THR A 1 283 ? -14.233 1.541 15.976 1.00 96.44 283 THR A O 1
ATOM 2149 N N . ASN A 1 284 ? -16.211 0.655 16.553 1.00 97.06 284 ASN A N 1
ATOM 2150 C CA . ASN A 1 284 ? -16.153 -0.422 15.568 1.00 97.06 284 ASN A CA 1
ATOM 2151 C C . ASN A 1 284 ? -16.975 -0.075 14.330 1.00 97.06 284 ASN A C 1
ATOM 2153 O O . ASN A 1 284 ? -18.196 0.019 14.421 1.00 97.06 284 ASN A O 1
ATOM 2157 N N . ILE A 1 285 ? -16.302 0.047 13.188 1.00 97.06 285 ILE A N 1
ATOM 2158 C CA . ILE A 1 285 ? -16.930 0.113 11.866 1.00 97.06 285 ILE A CA 1
ATOM 2159 C C . ILE A 1 285 ? -16.197 -0.920 11.007 1.00 97.06 285 ILE A C 1
ATOM 2161 O O . ILE A 1 285 ? -15.066 -0.657 10.594 1.00 97.06 285 ILE A O 1
ATOM 2165 N N . PRO A 1 286 ? -16.764 -2.122 10.796 1.00 97.25 286 PRO A N 1
ATOM 2166 C CA . PRO A 1 286 ? -16.122 -3.175 10.013 1.00 97.25 286 PRO A CA 1
ATOM 2167 C C . PRO A 1 286 ? -15.687 -2.678 8.633 1.00 97.25 286 PRO A C 1
ATOM 2169 O O . PRO A 1 286 ? -16.349 -1.829 8.046 1.00 97.25 286 PRO A O 1
ATOM 2172 N N . LEU A 1 287 ? -14.607 -3.238 8.074 1.00 97.44 287 LEU A N 1
ATOM 2173 C CA . LEU A 1 287 ? -14.084 -2.794 6.772 1.00 97.44 287 LEU A CA 1
ATOM 2174 C C . LEU A 1 287 ? -15.155 -2.751 5.665 1.00 97.44 287 LEU A C 1
ATOM 2176 O O . LEU A 1 287 ? -15.120 -1.863 4.824 1.00 97.44 287 LEU A O 1
ATOM 2180 N N . SER A 1 288 ? -16.106 -3.689 5.664 1.00 95.00 288 SER A N 1
ATOM 2181 C CA . SER A 1 288 ? -17.208 -3.707 4.692 1.00 95.00 288 SER A CA 1
ATOM 2182 C C . SER A 1 288 ? -18.148 -2.516 4.796 1.00 95.00 288 SER A C 1
ATOM 2184 O O . SER A 1 288 ? -18.754 -2.130 3.804 1.00 95.00 288 SER A O 1
ATOM 2186 N N . ASP A 1 289 ? -18.247 -1.940 5.988 1.00 95.69 289 ASP A N 1
ATOM 2187 C CA . ASP A 1 289 ? -19.144 -0.840 6.303 1.00 95.69 289 ASP A CA 1
ATOM 2188 C C . ASP A 1 289 ? -18.453 0.517 6.105 1.00 95.69 289 ASP A C 1
ATOM 2190 O O . ASP A 1 289 ? -19.143 1.527 6.028 1.00 95.69 289 ASP A O 1
ATOM 2194 N N . ILE A 1 290 ? -17.119 0.550 5.979 1.00 95.56 290 ILE A N 1
ATOM 2195 C CA . ILE A 1 290 ? -16.336 1.770 5.709 1.00 95.56 290 ILE A CA 1
ATOM 2196 C C . ILE A 1 290 ? -16.718 2.384 4.358 1.00 95.56 290 ILE A C 1
ATOM 2198 O O . ILE A 1 290 ? -16.930 3.586 4.278 1.00 95.56 290 ILE A O 1
ATOM 2202 N N . PHE A 1 291 ? -16.883 1.553 3.327 1.00 92.38 291 PHE A N 1
ATOM 2203 C CA . PHE A 1 291 ? -17.198 1.980 1.956 1.00 92.38 291 PHE A CA 1
ATOM 2204 C C . PHE A 1 291 ? -18.704 2.180 1.705 1.00 92.38 291 PHE A C 1
ATOM 2206 O O . PHE A 1 291 ? -19.139 2.364 0.569 1.00 92.38 291 PHE A O 1
ATOM 2213 N N . VAL A 1 292 ? -19.535 2.093 2.748 1.00 90.88 292 VAL A N 1
ATOM 2214 C CA . VAL A 1 292 ? -20.974 2.346 2.636 1.00 90.88 292 VAL A CA 1
ATOM 2215 C C . VAL A 1 292 ? -21.228 3.834 2.844 1.00 90.88 292 VAL A C 1
ATOM 2217 O O . VAL A 1 292 ? -20.893 4.397 3.889 1.00 90.88 292 VAL A O 1
ATOM 2220 N N . GLU A 1 293 ? -21.868 4.460 1.857 1.00 84.62 293 GLU A N 1
ATOM 2221 C CA . GLU A 1 293 ? -22.177 5.890 1.866 1.00 84.62 293 GLU A CA 1
ATOM 2222 C C . GLU A 1 293 ? -22.844 6.324 3.186 1.00 84.62 293 GLU A C 1
ATOM 2224 O O . GLU A 1 293 ? -23.864 5.776 3.613 1.00 84.62 293 GLU A O 1
ATOM 2229 N N . GLY A 1 294 ? -22.257 7.332 3.837 1.00 84.00 294 GLY A N 1
ATOM 2230 C CA . GLY A 1 294 ? -22.758 7.920 5.080 1.00 84.00 294 GLY A CA 1
ATOM 2231 C C . GLY A 1 294 ? -22.191 7.321 6.370 1.00 84.00 294 GLY A C 1
ATOM 2232 O O . GLY A 1 294 ? -22.245 8.000 7.396 1.00 84.00 294 GLY A O 1
ATOM 2233 N N . ASN A 1 295 ? -21.581 6.132 6.351 1.00 87.50 295 ASN A N 1
ATOM 2234 C CA . ASN A 1 295 ? -21.031 5.522 7.571 1.00 87.50 295 ASN A CA 1
ATOM 2235 C C . ASN A 1 295 ? -19.802 6.262 8.122 1.00 87.50 295 ASN A C 1
ATOM 2237 O O . ASN A 1 295 ? -19.586 6.282 9.331 1.00 87.50 295 ASN A O 1
ATOM 2241 N N . LEU A 1 296 ? -19.039 6.949 7.268 1.00 88.44 296 LEU A N 1
ATOM 2242 C CA . LEU A 1 296 ? -17.910 7.775 7.712 1.00 88.44 296 LEU A CA 1
ATOM 2243 C C . LEU A 1 296 ? -18.333 9.057 8.430 1.00 88.44 296 LEU A C 1
ATOM 2245 O O . LEU A 1 296 ? -17.495 9.702 9.048 1.00 88.44 296 LEU A O 1
ATOM 2249 N N . SER A 1 297 ? -19.615 9.437 8.389 1.00 86.69 297 SER A N 1
ATOM 2250 C CA . SER A 1 297 ? -20.089 10.656 9.061 1.00 86.69 297 SER A CA 1
ATOM 2251 C C . SER A 1 297 ? -19.912 10.626 10.586 1.00 86.69 297 SER A C 1
ATOM 2253 O O . SER A 1 297 ? -19.981 11.668 11.237 1.00 86.69 297 SER A O 1
ATOM 2255 N N . GLU A 1 298 ? -19.664 9.444 11.157 1.00 82.62 298 GLU A N 1
ATOM 2256 C CA . GLU A 1 298 ? -19.342 9.245 12.572 1.00 82.62 298 GLU A CA 1
ATOM 2257 C C . GLU A 1 298 ? -17.851 9.450 12.899 1.00 82.62 298 GLU A C 1
ATOM 2259 O O . GLU A 1 298 ? -17.482 9.519 14.078 1.00 82.62 298 GLU A O 1
ATOM 2264 N N . ILE A 1 299 ? -16.993 9.539 11.879 1.00 93.12 299 ILE A N 1
ATOM 2265 C CA . ILE A 1 299 ? -15.546 9.684 12.021 1.00 93.12 299 ILE A CA 1
ATOM 2266 C C . ILE A 1 299 ? -15.192 11.180 12.016 1.00 93.12 299 ILE A C 1
ATOM 2268 O O . ILE A 1 299 ? -15.609 11.915 11.120 1.00 93.12 299 ILE A O 1
ATOM 2272 N N . PRO A 1 300 ? -14.442 11.670 13.018 1.00 92.12 300 PRO A N 1
ATOM 2273 C CA . PRO A 1 300 ? -14.056 13.071 13.081 1.00 92.12 300 PRO A CA 1
ATOM 2274 C C . PRO A 1 300 ? -13.034 13.427 11.997 1.00 92.12 300 PRO A C 1
ATOM 2276 O O . PRO A 1 300 ? -12.127 12.655 11.706 1.00 92.12 300 PRO A O 1
ATOM 2279 N N . THR A 1 301 ? -13.142 14.645 11.468 1.00 91.44 301 THR A N 1
ATOM 2280 C CA . THR A 1 301 ? -12.183 15.223 10.509 1.00 91.44 301 THR A CA 1
ATOM 2281 C C . THR A 1 301 ? -11.208 16.205 11.173 1.00 91.44 301 THR A C 1
ATOM 2283 O O . THR A 1 301 ? -10.367 16.793 10.504 1.00 91.44 301 THR A O 1
ATOM 2286 N N . ASP A 1 302 ? -11.353 16.461 12.478 1.00 89.94 302 ASP A N 1
ATOM 2287 C CA . ASP A 1 302 ? -10.606 17.480 13.229 1.00 89.94 302 ASP A CA 1
ATOM 2288 C C . ASP A 1 302 ? -9.496 16.906 14.122 1.00 89.94 302 ASP A C 1
ATOM 2290 O O . ASP A 1 302 ? -8.817 17.661 14.821 1.00 89.94 302 ASP A O 1
ATOM 2294 N N . LYS A 1 303 ? -9.302 15.583 14.101 1.00 90.88 303 LYS A N 1
ATOM 2295 C CA . LYS A 1 303 ? -8.282 14.879 14.884 1.00 90.88 303 LYS A CA 1
ATOM 2296 C C . LYS A 1 303 ? -7.796 13.605 14.178 1.00 90.88 303 LYS A C 1
ATOM 2298 O O . LYS A 1 303 ? -8.535 13.072 13.351 1.00 90.88 303 LYS A O 1
ATOM 2303 N N . PRO A 1 304 ? -6.610 13.076 14.530 1.00 92.56 304 PRO A N 1
ATOM 2304 C CA . PRO A 1 304 ? -6.086 11.860 13.917 1.00 92.56 304 PRO A CA 1
ATOM 2305 C C . PRO A 1 304 ? -6.939 10.627 14.234 1.00 92.56 304 PRO A C 1
ATOM 2307 O O . PRO A 1 304 ? -7.322 10.396 15.388 1.00 92.56 304 PRO A O 1
ATOM 2310 N N . VAL A 1 305 ? -7.181 9.801 13.217 1.00 97.00 305 VAL A N 1
ATOM 2311 C CA . VAL A 1 305 ? -7.873 8.514 13.338 1.00 97.00 305 VAL A CA 1
ATOM 2312 C C . VAL A 1 305 ? -6.861 7.372 13.348 1.00 97.00 305 VAL A C 1
ATOM 2314 O O . VAL A 1 305 ? -6.247 7.058 12.332 1.00 97.00 305 VAL A O 1
ATOM 2317 N N . VAL A 1 306 ? -6.701 6.701 14.486 1.00 98.00 306 VAL A N 1
ATOM 2318 C CA . VAL A 1 306 ? -5.882 5.491 14.593 1.00 98.00 306 VAL A CA 1
ATOM 2319 C C . VAL A 1 306 ? -6.718 4.280 14.196 1.00 98.00 306 VAL A C 1
ATOM 2321 O O . VAL A 1 306 ? -7.635 3.872 14.912 1.00 98.00 306 VAL A O 1
ATOM 2324 N N . ILE A 1 307 ? -6.385 3.690 13.052 1.00 98.38 307 ILE A N 1
ATOM 2325 C CA . ILE A 1 307 ? -7.098 2.556 12.478 1.00 98.38 307 ILE A CA 1
ATOM 2326 C C . ILE A 1 307 ? -6.478 1.249 12.964 1.00 98.38 307 ILE A C 1
ATOM 2328 O O . ILE A 1 307 ? -5.280 0.985 12.821 1.00 98.38 307 ILE A O 1
ATOM 2332 N N . ILE A 1 308 ? -7.327 0.389 13.505 1.00 98.50 308 ILE A N 1
ATOM 2333 C CA . ILE A 1 308 ? -6.967 -0.867 14.138 1.00 98.50 308 ILE A CA 1
ATOM 2334 C C . ILE A 1 308 ? -7.565 -2.000 13.315 1.00 98.50 308 ILE A C 1
ATOM 2336 O O . ILE A 1 308 ? -8.754 -2.031 13.006 1.00 98.50 308 ILE A O 1
ATOM 2340 N N . CYS A 1 309 ? -6.738 -2.988 12.988 1.00 97.62 309 CYS A N 1
ATOM 2341 C CA . CYS A 1 309 ? -7.246 -4.284 12.568 1.00 97.62 309 CYS A CA 1
ATOM 2342 C C . CYS A 1 309 ? -6.444 -5.422 13.203 1.00 97.62 309 CYS A C 1
ATOM 2344 O O . CYS A 1 309 ? -5.694 -5.215 14.152 1.00 97.62 309 CYS A O 1
ATOM 2346 N N . ALA A 1 310 ? -6.579 -6.649 12.696 1.00 96.44 310 ALA A N 1
ATOM 2347 C CA . ALA A 1 310 ? -5.833 -7.778 13.247 1.00 96.44 310 ALA A CA 1
ATOM 2348 C C . ALA A 1 310 ? -4.308 -7.673 13.050 1.00 96.44 310 ALA A C 1
ATOM 2350 O O . ALA A 1 310 ? -3.570 -8.166 13.897 1.00 96.44 310 ALA A O 1
ATOM 2351 N N . SER A 1 311 ? -3.838 -7.126 11.921 1.00 93.19 311 SER A N 1
ATOM 2352 C CA . SER A 1 311 ? -2.412 -7.161 11.545 1.00 93.19 311 SER A CA 1
ATOM 2353 C C . SER A 1 311 ? -1.967 -6.081 10.544 1.00 93.19 311 SER A C 1
ATOM 2355 O O . SER A 1 311 ? -1.014 -6.310 9.810 1.00 93.19 311 SER A O 1
ATOM 2357 N N . GLY A 1 312 ? -2.695 -4.971 10.419 1.00 91.88 312 GLY A N 1
ATOM 2358 C CA . GLY A 1 312 ? -2.419 -3.890 9.456 1.00 91.88 312 GLY A CA 1
ATOM 2359 C C . GLY A 1 312 ? -3.263 -3.921 8.171 1.00 91.88 312 GLY A C 1
ATOM 2360 O O . GLY A 1 312 ? -3.904 -2.932 7.860 1.00 91.88 312 GLY A O 1
ATOM 2361 N N . ASN A 1 313 ? -3.391 -5.059 7.474 1.00 93.06 313 ASN A N 1
ATOM 2362 C CA . ASN A 1 313 ? -3.953 -5.094 6.103 1.00 93.06 313 ASN A CA 1
ATOM 2363 C C . ASN A 1 313 ? -5.324 -4.419 5.907 1.00 93.06 313 ASN A C 1
ATOM 2365 O O . ASN A 1 313 ? -5.500 -3.655 4.968 1.00 93.06 313 ASN A O 1
ATOM 2369 N N . ARG A 1 314 ? -6.312 -4.733 6.757 1.00 97.31 314 ARG A N 1
ATOM 2370 C CA . ARG A 1 314 ? -7.656 -4.133 6.648 1.00 97.31 314 ARG A CA 1
ATOM 2371 C C . ARG A 1 314 ? -7.646 -2.658 7.026 1.00 97.31 314 ARG A C 1
ATOM 2373 O O . ARG A 1 314 ? -8.407 -1.894 6.458 1.00 97.31 314 ARG A O 1
ATOM 2380 N N . ALA A 1 315 ? -6.793 -2.291 7.981 1.00 97.75 315 ALA A N 1
ATOM 2381 C CA . ALA A 1 315 ? -6.638 -0.910 8.404 1.00 97.75 315 ALA A CA 1
ATOM 2382 C C . ALA A 1 315 ? -6.047 -0.067 7.269 1.00 97.75 315 ALA A C 1
ATOM 2384 O O . ALA A 1 315 ? -6.575 0.999 7.000 1.00 97.75 315 ALA A O 1
ATOM 2385 N N . THR A 1 316 ? -5.053 -0.587 6.543 1.00 96.62 316 THR A N 1
ATOM 2386 C CA . THR A 1 316 ? -4.523 0.063 5.338 1.00 96.62 316 THR A CA 1
ATOM 2387 C C . THR A 1 316 ? -5.570 0.180 4.231 1.00 96.62 316 THR A C 1
ATOM 2389 O O . THR A 1 316 ? -5.728 1.240 3.664 1.00 96.62 316 THR A O 1
ATOM 2392 N N . ILE A 1 317 ? -6.374 -0.851 3.956 1.00 97.50 317 ILE A N 1
ATOM 2393 C CA . ILE A 1 317 ? -7.443 -0.719 2.942 1.00 97.50 317 ILE A CA 1
ATOM 2394 C C . ILE A 1 317 ? -8.476 0.344 3.355 1.00 97.50 317 ILE A C 1
ATOM 2396 O O . ILE A 1 317 ? -8.975 1.081 2.514 1.00 97.50 317 ILE A O 1
ATOM 2400 N N . ALA A 1 318 ? -8.780 0.467 4.651 1.00 97.62 318 ALA A N 1
ATOM 2401 C CA . ALA A 1 318 ? -9.679 1.512 5.134 1.00 97.62 318 ALA A CA 1
ATOM 2402 C C . ALA A 1 318 ? -9.122 2.932 4.909 1.00 97.62 318 ALA A C 1
ATOM 2404 O O . ALA A 1 318 ? -9.913 3.861 4.758 1.00 97.62 318 ALA A O 1
ATOM 2405 N N . THR A 1 319 ? -7.795 3.124 4.836 1.00 96.69 319 THR A N 1
ATOM 2406 C CA . THR A 1 319 ? -7.224 4.452 4.550 1.00 96.69 319 THR A CA 1
ATOM 2407 C C . THR A 1 319 ? -7.553 4.935 3.142 1.00 96.69 319 THR A C 1
ATOM 2409 O O . THR A 1 319 ? -7.481 6.137 2.906 1.00 96.69 319 THR A O 1
ATOM 2412 N N . TYR A 1 320 ? -7.906 4.045 2.208 1.00 95.81 320 TYR A N 1
ATOM 2413 C CA . TYR A 1 320 ? -8.286 4.417 0.841 1.00 95.81 320 TYR A CA 1
ATOM 2414 C C . TYR A 1 320 ? -9.579 5.232 0.819 1.00 95.81 320 TYR A C 1
ATOM 2416 O O . TYR A 1 320 ? -9.698 6.195 0.071 1.00 95.81 320 TYR A O 1
ATOM 2424 N N . GLU A 1 321 ? -10.530 4.867 1.676 1.00 95.19 321 GLU A N 1
ATOM 2425 C CA . GLU A 1 321 ? -11.782 5.600 1.824 1.00 95.19 321 GLU A CA 1
ATOM 2426 C C . GLU A 1 321 ? -11.586 6.840 2.704 1.00 95.19 321 GLU A C 1
ATOM 2428 O O . GLU A 1 321 ? -12.006 7.929 2.339 1.00 95.19 321 GLU A O 1
ATOM 2433 N N . LEU A 1 322 ? -10.881 6.725 3.836 1.00 95.00 322 LEU A N 1
ATOM 2434 C CA . LEU A 1 322 ? -10.660 7.876 4.725 1.00 95.00 322 LEU A CA 1
ATOM 2435 C C . LEU A 1 322 ? -9.910 9.023 4.027 1.00 95.00 322 LEU A C 1
ATOM 2437 O O . LEU A 1 322 ? -10.242 10.186 4.252 1.00 95.00 322 LEU A O 1
ATOM 2441 N N . ALA A 1 323 ? -8.936 8.708 3.168 1.00 93.69 323 ALA A N 1
ATOM 2442 C CA . ALA A 1 323 ? -8.191 9.712 2.412 1.00 93.69 323 ALA A CA 1
ATOM 2443 C C . ALA A 1 323 ? -9.091 10.526 1.468 1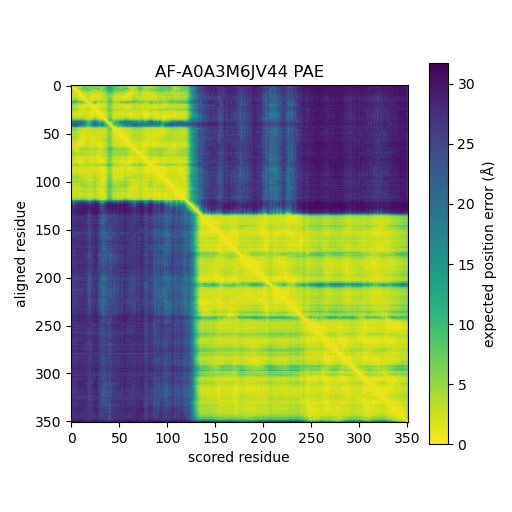.00 93.69 323 ALA A C 1
ATOM 2445 O O . ALA A 1 323 ? -8.949 11.742 1.413 1.00 93.69 323 ALA A O 1
ATOM 2446 N N . GLN A 1 324 ? -10.063 9.888 0.806 1.00 90.56 324 GLN A N 1
ATOM 2447 C CA . GLN A 1 324 ? -11.012 10.563 -0.092 1.00 90.56 324 GLN A CA 1
ATOM 2448 C C . GLN A 1 324 ? -11.923 11.570 0.624 1.00 90.56 324 GLN A C 1
ATOM 2450 O O . GLN A 1 324 ? -12.452 12.484 -0.002 1.00 90.56 324 GLN A O 1
ATOM 2455 N N . HIS A 1 325 ? -12.105 11.418 1.938 1.00 91.38 325 HIS A N 1
ATOM 2456 C CA . HIS A 1 325 ? -12.878 12.344 2.774 1.00 91.38 325 HIS A CA 1
ATOM 2457 C C . HIS A 1 325 ? -11.978 13.291 3.579 1.00 91.38 325 HIS A C 1
ATOM 2459 O O . HIS A 1 325 ? -12.439 13.905 4.542 1.00 91.38 325 HIS A O 1
ATOM 2465 N N . ASP A 1 326 ? -10.695 13.388 3.211 1.00 90.25 326 ASP A N 1
ATOM 2466 C CA . ASP A 1 326 ? -9.669 14.204 3.869 1.00 90.25 326 ASP A CA 1
ATOM 2467 C C . ASP A 1 326 ? -9.547 13.935 5.382 1.00 90.25 326 ASP A C 1
ATOM 2469 O O . ASP A 1 326 ? -9.202 14.814 6.178 1.00 90.25 326 ASP A O 1
ATOM 2473 N N . ILE A 1 327 ? -9.831 12.699 5.802 1.00 93.19 327 ILE A N 1
ATOM 2474 C CA . ILE A 1 327 ? -9.720 12.273 7.195 1.00 93.19 327 ILE A CA 1
ATOM 2475 C C . ILE A 1 327 ? -8.262 11.918 7.486 1.00 93.19 327 ILE A C 1
ATOM 2477 O O . ILE A 1 327 ? -7.670 11.044 6.848 1.00 93.19 327 ILE A O 1
ATOM 2481 N N . ASP A 1 328 ? -7.681 12.569 8.496 1.00 92.56 328 ASP A N 1
ATOM 2482 C CA . ASP A 1 328 ? -6.343 12.225 8.967 1.00 92.56 328 ASP A CA 1
ATOM 2483 C C . ASP A 1 328 ? -6.330 10.823 9.593 1.00 92.56 328 ASP A C 1
ATOM 2485 O O . ASP A 1 328 ? -7.190 10.475 10.401 1.00 92.56 328 ASP A O 1
ATOM 2489 N N . PHE A 1 329 ? -5.329 10.018 9.247 1.00 95.19 329 PHE A N 1
ATOM 2490 C CA . PHE A 1 329 ? -5.270 8.609 9.610 1.00 95.19 329 PHE A CA 1
ATOM 2491 C C . PHE A 1 329 ? -3.867 8.179 10.025 1.00 95.19 329 PHE A C 1
ATOM 2493 O O . PHE A 1 329 ? -2.862 8.638 9.480 1.00 95.19 329 PHE A O 1
ATOM 2500 N N . GLN A 1 330 ? -3.823 7.209 10.936 1.00 96.75 330 GLN A N 1
ATOM 2501 C CA . GLN A 1 330 ? -2.635 6.457 11.308 1.00 96.75 330 GLN A CA 1
ATOM 2502 C C . GLN A 1 330 ? -2.991 4.971 11.375 1.00 96.75 330 GLN A C 1
ATOM 2504 O O . GLN A 1 330 ? -3.955 4.587 12.033 1.00 96.75 330 GLN A O 1
ATOM 2509 N N . VAL A 1 331 ? -2.221 4.103 10.730 1.00 97.62 331 VAL A N 1
ATOM 2510 C CA . VAL A 1 331 ? -2.409 2.652 10.840 1.00 97.62 331 VAL A CA 1
ATOM 2511 C C . VAL A 1 331 ? -1.626 2.138 12.045 1.00 97.62 331 VAL A C 1
ATOM 2513 O O . VAL A 1 331 ? -0.425 2.384 12.149 1.00 97.62 331 VAL A O 1
ATOM 2516 N N . LEU A 1 332 ? -2.282 1.398 12.947 1.00 98.00 332 LEU A N 1
ATOM 2517 C CA . LEU A 1 332 ? -1.583 0.723 14.043 1.00 98.00 332 LEU A CA 1
ATOM 2518 C C . LEU A 1 332 ? -0.716 -0.418 13.493 1.00 98.00 332 LEU A C 1
ATOM 2520 O O . LEU A 1 332 ? -1.242 -1.438 13.025 1.00 98.00 332 LEU A O 1
ATOM 2524 N N . ASP A 1 333 ? 0.604 -0.262 13.582 1.00 96.25 333 ASP A N 1
ATOM 2525 C CA . ASP A 1 333 ? 1.559 -1.239 13.068 1.00 96.25 333 ASP A CA 1
ATOM 2526 C C . ASP A 1 333 ? 1.399 -2.598 13.763 1.00 96.25 333 ASP A C 1
ATOM 2528 O O . ASP A 1 333 ? 1.248 -2.703 14.983 1.00 96.25 333 ASP A O 1
ATOM 2532 N N . GLY A 1 334 ? 1.356 -3.662 12.961 1.00 95.25 334 GLY A N 1
ATOM 2533 C CA . GLY A 1 334 ? 1.079 -5.025 13.416 1.00 95.25 334 GLY A CA 1
ATOM 2534 C C . GLY A 1 334 ? -0.320 -5.252 14.019 1.00 95.25 334 GLY A C 1
ATOM 2535 O O . GLY A 1 334 ? -0.637 -6.384 14.405 1.00 95.25 334 GLY A O 1
ATOM 2536 N N . GLY A 1 335 ? -1.180 -4.228 14.050 1.00 97.12 335 GLY A N 1
ATOM 2537 C CA . GLY A 1 335 ? -2.554 -4.272 14.543 1.00 97.12 335 GLY A CA 1
ATOM 2538 C C . GLY A 1 335 ? -2.693 -4.711 16.005 1.00 97.12 335 GLY A C 1
ATOM 2539 O O . GLY A 1 335 ? -1.748 -4.704 16.793 1.00 97.12 335 GLY A O 1
ATOM 2540 N N . ILE A 1 336 ? -3.894 -5.173 16.362 1.00 96.94 336 ILE A N 1
ATOM 2541 C CA . ILE A 1 336 ? -4.234 -5.597 17.730 1.00 96.94 336 ILE A CA 1
ATOM 2542 C C . ILE A 1 336 ? -3.343 -6.742 18.245 1.00 96.94 336 ILE A C 1
ATOM 2544 O O . ILE A 1 336 ? -3.150 -6.891 19.446 1.00 96.94 336 ILE A O 1
ATOM 2548 N N . LYS A 1 337 ? -2.760 -7.550 17.346 1.00 95.62 337 LYS A N 1
ATOM 2549 C CA . LYS A 1 337 ? -1.835 -8.630 17.719 1.00 95.62 337 LYS A CA 1
ATOM 2550 C C . LYS A 1 337 ? -0.517 -8.090 18.268 1.00 95.62 337 LYS A C 1
ATOM 2552 O O . LYS A 1 337 ? -0.009 -8.630 19.248 1.00 95.62 337 LYS A O 1
ATOM 2557 N N . ALA A 1 338 ? 0.047 -7.069 17.621 1.00 96.75 338 ALA A N 1
ATOM 2558 C CA . ALA A 1 338 ? 1.261 -6.417 18.104 1.00 96.75 338 ALA A CA 1
ATOM 2559 C C . ALA A 1 338 ? 0.983 -5.639 19.393 1.00 96.75 338 ALA A C 1
ATOM 2561 O O . ALA A 1 338 ? 1.763 -5.743 20.336 1.00 96.75 338 ALA A O 1
ATOM 2562 N N . TRP A 1 339 ? -0.176 -4.981 19.467 1.00 96.75 339 TRP A N 1
ATOM 2563 C CA . TRP A 1 339 ? -0.649 -4.305 20.672 1.00 96.75 339 TRP A CA 1
ATOM 2564 C C . TRP A 1 339 ? -0.748 -5.243 21.878 1.00 96.75 339 TRP A C 1
ATOM 2566 O O . TRP A 1 339 ? -0.136 -4.993 22.914 1.00 96.75 339 TRP A O 1
ATOM 2576 N N . ASP A 1 340 ? -1.456 -6.367 21.739 1.00 94.62 340 ASP A N 1
ATOM 2577 C CA . ASP A 1 340 ? -1.608 -7.348 22.817 1.00 94.62 340 ASP A CA 1
ATOM 2578 C C . ASP A 1 340 ? -0.255 -7.880 23.294 1.00 94.62 340 ASP A C 1
ATOM 2580 O O . ASP A 1 340 ? -0.019 -7.994 24.499 1.00 94.62 340 ASP A O 1
ATOM 2584 N N . LYS A 1 341 ? 0.643 -8.176 22.348 1.00 95.75 341 LYS A N 1
ATOM 2585 C CA . LYS A 1 341 ? 2.003 -8.621 22.649 1.00 95.75 341 LYS A CA 1
ATOM 2586 C C . LYS A 1 341 ? 2.782 -7.548 23.414 1.00 95.75 341 LYS A C 1
ATOM 2588 O O . LYS A 1 341 ? 3.432 -7.869 24.405 1.00 95.75 341 LYS A O 1
ATOM 2593 N N . TYR A 1 342 ? 2.691 -6.289 22.991 1.00 96.50 342 TYR A N 1
ATOM 2594 C CA . TYR A 1 342 ? 3.338 -5.163 23.660 1.00 96.50 342 TYR A CA 1
ATOM 2595 C C . TYR A 1 342 ? 2.848 -5.001 25.106 1.00 96.50 342 TYR A C 1
ATOM 2597 O O . TYR A 1 342 ? 3.666 -4.854 26.018 1.00 96.50 342 TYR A O 1
ATOM 2605 N N . LEU A 1 343 ? 1.534 -5.083 25.342 1.00 95.44 343 LEU A N 1
ATOM 2606 C CA . LEU A 1 343 ? 0.979 -5.011 26.695 1.00 95.44 343 LEU A CA 1
ATOM 2607 C C . LEU A 1 343 ? 1.469 -6.171 27.573 1.00 95.44 343 LEU A C 1
ATOM 2609 O O . LEU A 1 343 ? 1.851 -5.953 28.723 1.00 95.44 343 LEU A O 1
ATOM 2613 N N . GLU A 1 344 ? 1.497 -7.392 27.034 1.00 94.81 344 GLU A N 1
ATOM 2614 C CA . GLU A 1 344 ? 1.989 -8.577 27.747 1.00 94.81 344 GLU A CA 1
ATOM 2615 C C . GLU A 1 344 ? 3.470 -8.456 28.125 1.00 94.81 344 GLU A C 1
ATOM 2617 O O . GLU A 1 344 ? 3.829 -8.680 29.282 1.00 94.81 344 GLU A O 1
ATOM 2622 N N . GLU A 1 345 ? 4.328 -8.063 27.181 1.00 96.94 345 GLU A N 1
ATOM 2623 C CA . GLU A 1 345 ? 5.774 -7.929 27.399 1.00 96.94 345 GLU A CA 1
ATOM 2624 C C . GLU A 1 345 ? 6.113 -6.861 28.451 1.00 96.94 345 GLU A C 1
ATOM 2626 O O . GLU A 1 345 ? 7.092 -7.003 29.188 1.00 96.94 345 GLU A O 1
ATOM 2631 N N . ASN A 1 346 ? 5.270 -5.833 28.580 1.00 96.12 346 ASN A N 1
ATOM 2632 C CA . ASN A 1 346 ? 5.448 -4.740 29.536 1.00 96.12 346 ASN A CA 1
ATOM 2633 C C . ASN A 1 346 ? 4.625 -4.896 30.829 1.00 96.12 346 ASN A C 1
ATOM 2635 O O . ASN A 1 346 ? 4.698 -4.039 31.711 1.00 96.12 346 ASN A O 1
ATOM 2639 N N . ASN A 1 347 ? 3.879 -5.998 30.990 1.00 94.12 347 ASN A N 1
ATOM 2640 C CA . ASN A 1 347 ? 2.933 -6.220 32.094 1.00 94.12 347 ASN A CA 1
ATOM 2641 C C . ASN A 1 347 ? 1.902 -5.088 32.260 1.00 94.12 347 ASN A C 1
ATOM 2643 O O . ASN A 1 347 ? 1.500 -4.755 33.382 1.00 94.12 347 ASN A O 1
ATOM 2647 N N . PHE A 1 348 ? 1.473 -4.490 31.152 1.00 92.06 348 PHE A N 1
ATOM 2648 C CA . PHE A 1 348 ? 0.389 -3.522 31.155 1.00 92.06 348 PHE A CA 1
ATOM 2649 C C . PHE A 1 348 ? -0.974 -4.229 31.156 1.00 92.06 348 PHE A C 1
ATOM 2651 O O . PHE A 1 348 ? -1.122 -5.323 30.605 1.00 92.06 348 PHE A O 1
ATOM 2658 N N . PRO A 1 349 ? -1.991 -3.637 31.798 1.00 84.06 349 PRO A N 1
ATOM 2659 C CA . PRO A 1 349 ? -3.349 -4.166 31.756 1.00 84.06 349 PRO A CA 1
ATOM 2660 C C . PRO A 1 349 ? -3.915 -4.132 30.329 1.00 84.06 349 PRO A C 1
ATOM 2662 O O . PRO A 1 349 ? -3.813 -3.124 29.634 1.00 84.06 349 PRO A O 1
ATOM 2665 N N . LYS A 1 350 ? -4.552 -5.236 29.921 1.00 70.56 350 LYS A N 1
ATOM 2666 C CA . LYS A 1 350 ? -5.411 -5.290 28.733 1.00 70.56 350 LYS A CA 1
ATOM 2667 C C . LYS A 1 350 ? -6.734 -4.622 29.104 1.00 70.56 350 LYS A C 1
ATOM 2669 O O . LYS A 1 350 ? -7.467 -5.183 29.919 1.00 70.56 350 LYS A O 1
ATOM 2674 N N . TYR A 1 351 ? -6.957 -3.399 28.628 1.00 59.53 351 TYR A N 1
ATOM 2675 C CA . TYR A 1 351 ? -8.163 -2.623 28.925 1.00 59.53 351 TYR A CA 1
ATOM 2676 C C . TYR A 1 351 ? -9.282 -2.916 27.943 1.00 59.53 351 TYR A C 1
ATOM 2678 O O . TYR A 1 351 ? -9.145 -2.490 26.772 1.00 59.53 351 TYR A O 1
#

pLDDT: mean 88.15, std 12.76, range [30.19, 98.5]

Solvent-accessible surface area (backbone atoms only — not comparable to full-atom values): 18833 Å² total; per-residue (Å²): 134,62,68,87,80,46,58,70,47,73,44,34,30,69,40,77,76,49,46,35,31,36,25,38,76,84,42,55,37,31,40,50,57,40,40,41,51,58,73,92,68,66,14,58,52,22,35,54,49,44,50,70,73,52,34,73,70,35,56,35,43,32,27,31,28,64,68,39,58,48,48,102,85,72,33,36,20,18,51,41,30,32,88,90,38,53,47,53,48,52,35,45,76,69,68,46,24,45,64,35,58,92,40,31,93,49,35,70,60,20,80,35,72,61,37,40,74,63,63,23,81,86,80,86,86,73,94,71,77,67,84,71,77,84,37,67,33,48,46,75,54,47,63,49,39,71,76,72,39,95,48,59,36,43,35,29,40,47,56,70,67,58,41,30,74,41,30,64,75,48,38,24,74,50,67,56,49,73,76,53,32,58,50,43,54,53,46,35,59,70,59,34,40,74,57,39,58,61,30,35,37,36,30,31,16,78,35,38,76,73,19,48,64,44,24,51,57,37,40,77,72,53,27,48,34,23,20,32,51,56,9,58,83,45,51,85,68,83,59,37,68,48,96,63,64,58,58,36,49,53,65,60,50,49,52,38,63,75,70,64,55,82,62,43,42,38,29,33,43,56,74,78,57,47,78,78,56,60,65,72,84,48,45,77,51,31,55,60,47,58,81,37,90,72,55,57,77,81,57,65,68,89,38,47,30,40,25,28,18,69,57,28,63,60,22,52,60,48,37,48,58,36,13,66,70,63,31,48,53,19,31,30,49,47,9,54,54,41,37,54,50,53,30,59,78,69,72,46,83,90,84

Mean predicted aligned error: 14.5 Å